Protein AF-A0A5Q0TIQ2-F1 (afdb_monomer)

Structure (mmCIF, N/CA/C/O backbone):
data_AF-A0A5Q0TIQ2-F1
#
_entry.id   AF-A0A5Q0TIQ2-F1
#
loop_
_atom_site.group_PDB
_atom_site.id
_atom_site.type_symbol
_atom_site.label_atom_id
_atom_site.label_alt_id
_atom_site.label_comp_id
_atom_site.label_asym_id
_atom_site.label_entity_id
_atom_site.label_seq_id
_atom_site.pdbx_PDB_ins_code
_atom_site.Cartn_x
_atom_site.Cartn_y
_atom_site.Cartn_z
_atom_site.occupancy
_atom_site.B_iso_or_equiv
_atom_site.auth_seq_id
_atom_site.auth_comp_id
_atom_site.auth_asym_id
_atom_site.auth_atom_id
_atom_site.pdbx_PDB_model_num
ATOM 1 N N . MET A 1 1 ? -31.609 -1.809 -9.677 1.00 28.58 1 MET A N 1
ATOM 2 C CA . MET A 1 1 ? -30.473 -1.147 -10.352 1.00 28.58 1 MET A CA 1
ATOM 3 C C . MET A 1 1 ? -30.003 -0.026 -9.431 1.00 28.58 1 MET A C 1
ATOM 5 O O . MET A 1 1 ? -30.586 1.046 -9.453 1.00 28.58 1 MET A O 1
ATOM 9 N N . GLN A 1 2 ? -29.098 -0.315 -8.490 1.00 26.64 2 GLN A N 1
ATOM 10 C CA . GLN A 1 2 ? -28.604 0.707 -7.559 1.00 26.64 2 GLN A CA 1
ATOM 11 C C . GLN A 1 2 ? -27.437 1.445 -8.209 1.00 26.64 2 GLN A C 1
ATOM 13 O O . GLN A 1 2 ? -26.516 0.823 -8.731 1.00 26.64 2 GLN A O 1
ATOM 18 N N . ASN A 1 3 ? -27.546 2.769 -8.217 1.00 26.81 3 ASN A N 1
ATOM 19 C CA . ASN A 1 3 ? -26.512 3.704 -8.625 1.00 26.81 3 ASN A CA 1
ATOM 20 C C . ASN A 1 3 ? -25.368 3.566 -7.614 1.00 26.81 3 ASN A C 1
ATOM 22 O O . ASN A 1 3 ? -25.593 3.770 -6.423 1.00 26.81 3 ASN A O 1
ATOM 26 N N . ILE A 1 4 ? -24.192 3.120 -8.051 1.00 31.56 4 ILE A N 1
ATOM 27 C CA . ILE A 1 4 ? -23.063 2.922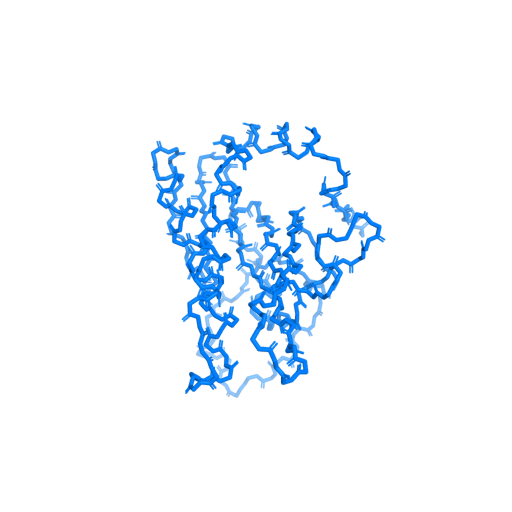 -7.144 1.00 31.56 4 ILE A CA 1
ATOM 28 C C . ILE A 1 4 ? -22.122 4.104 -7.322 1.00 31.56 4 ILE A C 1
ATOM 30 O O . ILE A 1 4 ? -21.442 4.213 -8.342 1.00 31.56 4 ILE A O 1
ATOM 34 N N . ASP A 1 5 ? -22.139 5.001 -6.341 1.00 35.97 5 ASP A N 1
ATOM 35 C CA . ASP A 1 5 ? -21.412 6.265 -6.359 1.00 35.97 5 ASP A CA 1
ATOM 36 C C . ASP A 1 5 ? -19.902 6.050 -6.567 1.00 35.97 5 ASP A C 1
ATOM 38 O O . ASP A 1 5 ? -19.211 5.436 -5.748 1.00 35.97 5 ASP A O 1
ATOM 42 N N . ASN A 1 6 ? -19.368 6.579 -7.671 1.00 44.69 6 ASN A N 1
ATOM 43 C CA . ASN A 1 6 ? -17.929 6.664 -7.922 1.00 44.69 6 ASN A CA 1
ATOM 44 C C . ASN A 1 6 ? -17.338 7.801 -7.073 1.00 44.69 6 ASN A C 1
ATOM 46 O O . ASN A 1 6 ? -17.142 8.910 -7.565 1.00 44.69 6 ASN A O 1
ATOM 50 N N . GLN A 1 7 ? -17.083 7.548 -5.790 1.00 48.19 7 GLN A N 1
ATOM 51 C CA . GLN A 1 7 ? -16.429 8.526 -4.918 1.00 48.19 7 GLN A CA 1
ATOM 52 C C . GLN A 1 7 ? -14.906 8.473 -5.093 1.00 48.19 7 GLN A C 1
ATOM 54 O O . GLN A 1 7 ? -14.236 7.565 -4.597 1.00 48.19 7 GLN A O 1
ATOM 59 N N . ILE A 1 8 ? -14.369 9.469 -5.798 1.00 52.28 8 ILE A N 1
ATOM 60 C CA . ILE A 1 8 ? -12.937 9.775 -5.869 1.00 52.28 8 ILE A CA 1
ATOM 61 C C . ILE A 1 8 ? -12.690 10.949 -4.913 1.00 52.28 8 ILE A C 1
ATOM 63 O O . ILE A 1 8 ? -13.209 12.035 -5.147 1.00 52.28 8 ILE A O 1
ATOM 67 N N . ILE A 1 9 ? -11.931 10.741 -3.829 1.00 54.41 9 ILE A N 1
ATOM 68 C CA . ILE A 1 9 ? -11.728 11.768 -2.782 1.00 54.41 9 ILE A CA 1
ATOM 69 C C . ILE A 1 9 ? -10.435 12.585 -3.004 1.00 54.41 9 ILE A C 1
ATOM 71 O O . ILE A 1 9 ? -10.276 13.669 -2.454 1.00 54.41 9 ILE A O 1
ATOM 75 N N . SER A 1 10 ? -9.504 12.133 -3.852 1.00 58.12 10 SER A N 1
ATOM 76 C CA . SER A 1 10 ? -8.147 12.711 -3.908 1.00 58.12 10 SER A CA 1
ATOM 77 C C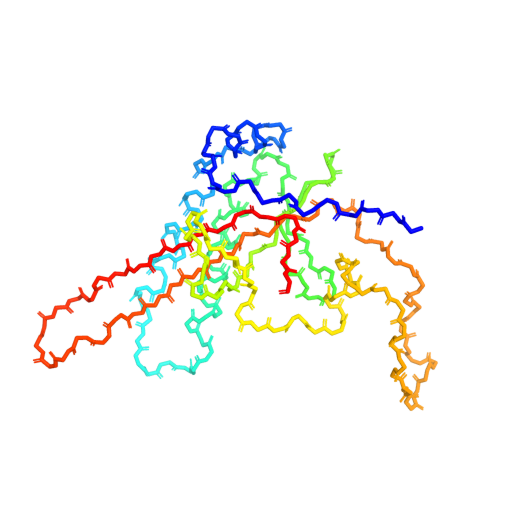 . SER A 1 10 ? -8.027 14.148 -4.438 1.00 58.12 10 SER A C 1
ATOM 79 O O . SER A 1 10 ? -6.942 14.714 -4.332 1.00 58.12 10 SER A O 1
ATOM 81 N N . SER A 1 11 ? -9.052 14.728 -5.070 1.00 55.84 11 SER A N 1
ATOM 82 C CA . SER A 1 11 ? -8.959 16.099 -5.598 1.00 55.84 11 SER A CA 1
ATOM 83 C C . SER A 1 11 ? -9.025 17.163 -4.496 1.00 55.84 11 SER A C 1
ATOM 85 O O . SER A 1 11 ? -8.598 18.291 -4.726 1.00 55.84 11 SER A O 1
ATOM 87 N N . ASP A 1 12 ? -9.515 16.804 -3.304 1.00 68.75 12 ASP A N 1
ATOM 88 C CA . ASP A 1 12 ? -9.580 17.672 -2.128 1.00 68.75 12 ASP A CA 1
ATOM 89 C C . ASP A 1 12 ? -8.874 17.008 -0.933 1.00 68.75 12 ASP A C 1
ATOM 91 O O . ASP A 1 12 ? -9.369 16.059 -0.320 1.00 68.75 12 ASP A O 1
ATOM 95 N N . MET A 1 13 ? -7.695 17.531 -0.586 1.00 70.69 13 MET A N 1
ATOM 96 C CA . MET A 1 13 ? -6.896 17.029 0.536 1.00 70.69 13 MET A CA 1
ATOM 97 C C . MET A 1 13 ? -7.589 17.204 1.895 1.00 70.69 13 MET A C 1
ATOM 99 O O . MET A 1 13 ? -7.342 16.400 2.791 1.00 70.69 13 MET A O 1
ATOM 103 N N . GLY A 1 14 ? -8.456 18.210 2.059 1.00 76.94 14 GLY A N 1
ATOM 104 C CA . GLY A 1 14 ? -9.211 18.413 3.298 1.00 76.94 14 GLY A CA 1
ATOM 105 C C . GLY A 1 14 ? -10.313 17.369 3.476 1.00 76.94 14 GLY A C 1
ATOM 106 O O . GLY A 1 14 ? -10.490 16.820 4.569 1.00 76.94 14 GLY A O 1
ATOM 107 N N . ALA A 1 15 ? -11.007 17.034 2.386 1.00 78.62 15 ALA A N 1
ATOM 108 C CA . ALA A 1 15 ? -11.992 15.955 2.373 1.00 78.62 15 ALA A CA 1
ATOM 109 C C . ALA A 1 15 ? -11.342 14.585 2.631 1.00 78.62 15 ALA A C 1
ATOM 111 O O . ALA A 1 15 ? -11.879 13.786 3.400 1.00 78.62 15 ALA A O 1
ATOM 112 N N . LEU A 1 16 ? -10.164 14.330 2.044 1.00 80.06 16 LEU A N 1
ATOM 113 C CA . LEU A 1 16 ? -9.414 13.093 2.271 1.00 80.06 16 LEU A CA 1
ATOM 114 C C . LEU A 1 16 ? -8.979 12.935 3.728 1.00 80.06 16 LEU A C 1
ATOM 116 O O . LEU A 1 16 ? -9.157 11.859 4.293 1.00 80.06 16 LEU A O 1
ATOM 120 N N . ASP A 1 17 ? -8.422 13.983 4.335 1.00 83.19 17 ASP A N 1
ATOM 121 C CA . ASP A 1 17 ? -7.981 13.915 5.730 1.00 83.19 17 ASP A CA 1
ATOM 122 C C . ASP A 1 17 ? -9.171 13.675 6.667 1.00 83.19 17 ASP A C 1
ATOM 124 O O . ASP A 1 17 ? -9.142 12.752 7.474 1.00 83.19 17 ASP A O 1
ATOM 128 N N . SER A 1 18 ? -10.279 14.400 6.474 1.00 86.62 18 SER A N 1
ATOM 129 C CA . SER A 1 18 ? -11.507 14.208 7.263 1.00 86.62 18 SER A CA 1
ATOM 130 C C . SER A 1 18 ? -12.045 12.775 7.165 1.00 86.62 18 SER A C 1
ATOM 132 O O . SER A 1 18 ? -12.378 12.162 8.180 1.00 86.62 18 SER A O 1
ATOM 134 N N . PHE A 1 19 ? -12.084 12.219 5.950 1.00 87.88 19 PHE A N 1
ATOM 135 C CA . PHE A 1 19 ? -12.506 10.841 5.710 1.00 87.88 19 PHE A CA 1
ATOM 136 C C . PHE A 1 19 ? -11.592 9.828 6.416 1.00 87.88 19 PHE A C 1
ATOM 138 O O . PHE A 1 19 ? -12.072 8.908 7.077 1.00 87.88 19 PHE A O 1
ATOM 145 N N . LEU A 1 20 ? -10.271 9.981 6.288 1.00 89.75 20 LEU A N 1
ATOM 146 C CA . LEU A 1 20 ? -9.319 9.057 6.905 1.00 89.75 20 LEU A CA 1
ATOM 147 C C . LEU A 1 20 ? -9.400 9.123 8.435 1.00 89.75 20 LEU A C 1
ATOM 149 O O . LEU A 1 20 ? -9.405 8.074 9.084 1.00 89.75 20 LEU A O 1
ATOM 153 N N . GLN A 1 21 ? -9.547 10.323 9.005 1.00 91.38 21 GLN A N 1
ATOM 154 C CA . GLN A 1 21 ? -9.711 10.518 10.447 1.00 91.38 21 GLN A CA 1
ATOM 155 C C . GLN A 1 21 ? -10.970 9.820 10.975 1.00 91.38 21 GLN A C 1
ATOM 157 O O . GLN A 1 21 ? -10.905 9.158 12.010 1.00 91.38 21 GLN A O 1
ATOM 162 N N . GLU A 1 22 ? -12.086 9.863 10.237 1.00 91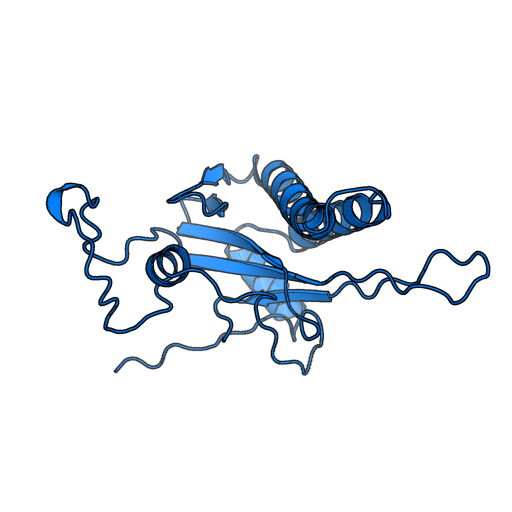.56 22 GLU A N 1
ATOM 163 C CA . GLU A 1 22 ? -13.304 9.105 10.571 1.00 91.56 22 GLU A CA 1
ATOM 164 C C . GLU A 1 22 ? -13.038 7.590 10.650 1.00 91.56 22 GLU A C 1
ATOM 166 O O . GLU A 1 22 ? -13.642 6.877 11.453 1.00 91.56 22 GLU A O 1
ATOM 171 N N . LYS A 1 23 ? -12.097 7.080 9.846 1.00 91.56 23 LYS A N 1
ATOM 172 C CA . LYS A 1 23 ? -11.675 5.669 9.856 1.00 91.56 23 LYS A CA 1
ATOM 173 C C . LYS A 1 23 ? -10.521 5.380 10.820 1.00 91.56 23 LYS A C 1
ATOM 175 O O . LYS A 1 23 ? -9.999 4.264 10.822 1.00 91.56 23 LYS A O 1
ATOM 180 N N . GLY A 1 24 ? -10.132 6.347 11.652 1.00 91.94 24 GLY A N 1
ATOM 181 C CA . GLY A 1 24 ? -9.038 6.212 12.614 1.00 91.94 24 GLY A CA 1
ATOM 182 C C . GLY A 1 24 ? -7.653 6.183 11.964 1.00 91.94 24 GLY A C 1
ATOM 183 O O . GLY A 1 24 ? -6.726 5.597 12.517 1.00 91.94 24 GLY A O 1
ATOM 184 N N . VAL A 1 25 ? -7.502 6.773 10.776 1.00 92.81 25 VAL A N 1
ATOM 185 C CA . VAL A 1 25 ? -6.249 6.830 10.016 1.00 92.81 25 VAL A CA 1
ATOM 186 C C . VAL A 1 25 ? -5.851 8.292 9.809 1.00 92.81 25 VAL A C 1
ATOM 188 O O . VAL A 1 25 ? -6.608 9.077 9.263 1.00 92.81 25 VAL A O 1
ATOM 191 N N . SER A 1 26 ? -4.633 8.674 10.191 1.00 92.00 26 SER A N 1
ATOM 192 C CA . SER A 1 26 ? -4.058 9.962 9.772 1.00 92.00 26 SER A CA 1
ATOM 193 C C . SER A 1 26 ? -3.561 9.909 8.324 1.00 92.00 26 SER A C 1
ATOM 195 O O . SER A 1 26 ? -2.963 8.909 7.905 1.00 92.00 26 SER A O 1
ATOM 197 N N . ILE A 1 27 ? -3.711 11.015 7.585 1.00 88.38 27 ILE A N 1
ATOM 198 C CA . ILE A 1 27 ? -3.078 11.207 6.272 1.00 88.38 27 ILE A CA 1
ATOM 199 C C . ILE A 1 27 ? -1.556 10.992 6.314 1.00 88.38 27 ILE A C 1
ATOM 201 O O . ILE A 1 27 ? -0.963 10.551 5.328 1.00 88.38 27 ILE A O 1
ATOM 205 N N . ASP A 1 28 ? -0.910 11.232 7.455 1.00 90.69 28 ASP A N 1
ATOM 206 C CA . ASP A 1 28 ? 0.533 11.039 7.600 1.00 90.69 28 ASP A CA 1
ATOM 207 C C . ASP A 1 28 ? 0.938 9.562 7.530 1.00 90.69 28 ASP A C 1
ATOM 209 O O . ASP A 1 28 ? 2.017 9.253 7.026 1.00 90.69 28 ASP A O 1
ATOM 213 N N . HIS A 1 29 ? 0.058 8.628 7.914 1.00 93.44 29 HIS A N 1
ATOM 214 C CA . HIS A 1 29 ? 0.299 7.197 7.695 1.00 93.44 29 HIS A CA 1
ATOM 215 C C . HIS A 1 29 ? 0.330 6.857 6.201 1.00 93.44 29 HIS A C 1
ATOM 217 O O . HIS A 1 29 ? 1.165 6.067 5.759 1.00 93.44 29 HIS A O 1
ATOM 223 N N . ILE A 1 30 ? -0.552 7.481 5.412 1.00 90.00 30 ILE A N 1
ATOM 224 C CA . ILE A 1 30 ? -0.588 7.306 3.956 1.00 90.00 30 ILE A CA 1
ATOM 225 C C . ILE A 1 30 ? 0.673 7.903 3.330 1.00 90.00 30 ILE A C 1
ATOM 227 O O . ILE A 1 30 ? 1.347 7.227 2.555 1.00 90.00 30 ILE A O 1
ATOM 231 N N . LYS A 1 31 ? 1.048 9.130 3.713 1.00 88.81 31 LYS A N 1
ATOM 232 C CA . LYS A 1 31 ? 2.283 9.776 3.239 1.00 88.81 31 LYS A CA 1
ATOM 233 C C . LYS A 1 31 ? 3.525 8.960 3.586 1.00 88.81 31 LYS A C 1
ATOM 235 O O . LYS A 1 31 ? 4.395 8.802 2.733 1.00 88.81 31 LYS A O 1
ATOM 240 N N . HIS A 1 32 ? 3.603 8.414 4.799 1.00 91.44 32 HIS A N 1
ATOM 241 C CA . HIS A 1 32 ? 4.712 7.555 5.203 1.00 91.44 32 HIS A CA 1
ATOM 242 C C . HIS A 1 32 ? 4.778 6.284 4.347 1.00 91.44 32 HIS A C 1
ATOM 244 O O . HIS A 1 32 ? 5.836 5.969 3.804 1.00 91.44 32 HIS A O 1
ATOM 250 N N . ALA A 1 33 ? 3.645 5.607 4.134 1.00 92.94 33 ALA A N 1
ATOM 251 C CA . ALA A 1 33 ? 3.584 4.434 3.266 1.00 92.94 33 ALA A CA 1
ATOM 252 C C . ALA A 1 33 ? 4.016 4.747 1.823 1.00 92.94 33 ALA A C 1
ATOM 254 O O . ALA A 1 33 ? 4.778 3.981 1.234 1.00 92.94 33 ALA A O 1
ATOM 255 N N . VAL A 1 34 ? 3.579 5.883 1.267 1.00 89.69 34 VAL A N 1
ATOM 256 C CA . VAL A 1 34 ? 4.003 6.364 -0.060 1.00 89.69 34 VAL A CA 1
ATOM 257 C C . VAL A 1 34 ? 5.506 6.658 -0.081 1.00 89.69 34 VAL A C 1
ATOM 259 O O . VAL A 1 34 ? 6.189 6.236 -1.011 1.00 89.69 34 VAL A O 1
ATOM 262 N N . SER A 1 35 ? 6.044 7.317 0.948 1.00 88.62 35 SER A N 1
ATOM 263 C CA . SER A 1 35 ? 7.477 7.618 1.066 1.00 88.62 35 SER A CA 1
ATOM 264 C C . SER A 1 35 ? 8.332 6.348 1.054 1.00 88.62 35 SER A C 1
ATOM 266 O O . SER A 1 35 ? 9.280 6.252 0.277 1.00 88.62 35 SER A O 1
ATOM 268 N N . GLU A 1 36 ? 7.969 5.336 1.845 1.00 92.25 36 GLU A N 1
ATOM 269 C CA . GLU A 1 36 ? 8.662 4.038 1.856 1.00 92.25 36 GLU A CA 1
ATOM 270 C C . GLU A 1 36 ? 8.571 3.324 0.499 1.00 92.25 36 GLU A C 1
ATOM 272 O O . GLU A 1 36 ? 9.533 2.697 0.043 1.00 92.25 36 GLU A O 1
ATOM 277 N N . ALA A 1 37 ? 7.437 3.463 -0.192 1.00 89.50 37 ALA A N 1
ATOM 278 C CA . ALA A 1 37 ? 7.257 2.969 -1.553 1.00 89.50 37 ALA A CA 1
ATOM 279 C C . ALA A 1 37 ? 8.243 3.626 -2.532 1.00 89.50 37 ALA A C 1
ATOM 281 O O . ALA A 1 37 ? 8.877 2.931 -3.328 1.00 89.50 37 ALA A O 1
ATOM 282 N N . VAL A 1 38 ? 8.389 4.953 -2.460 1.00 86.38 38 VAL A N 1
ATOM 283 C CA . VAL A 1 38 ? 9.298 5.741 -3.307 1.00 86.38 38 VAL A CA 1
ATOM 284 C C . VAL A 1 38 ? 10.753 5.385 -3.025 1.00 86.38 38 VAL A C 1
ATOM 286 O O . VAL A 1 38 ? 11.506 5.123 -3.964 1.00 86.38 38 VAL A O 1
ATOM 289 N N . ILE A 1 39 ? 11.150 5.305 -1.752 1.00 87.81 39 ILE A N 1
ATOM 290 C CA . ILE A 1 39 ? 12.503 4.894 -1.347 1.00 87.81 39 ILE A CA 1
ATOM 291 C C . ILE A 1 39 ? 12.830 3.516 -1.930 1.00 87.81 39 ILE A C 1
ATOM 293 O O . ILE A 1 39 ? 13.874 3.333 -2.560 1.00 87.81 39 ILE A O 1
ATOM 297 N N . ALA A 1 40 ? 11.916 2.557 -1.781 1.00 88.88 40 ALA A N 1
ATOM 298 C CA . ALA A 1 40 ? 12.112 1.209 -2.289 1.00 88.88 40 ALA A CA 1
ATOM 299 C C . ALA A 1 40 ? 12.102 1.122 -3.818 1.00 88.88 40 ALA A C 1
ATOM 301 O O . ALA A 1 40 ? 12.839 0.336 -4.402 1.00 88.88 40 ALA A O 1
ATOM 302 N N . PHE A 1 41 ? 11.275 1.920 -4.487 1.00 86.31 41 PHE A N 1
ATOM 303 C CA . PHE A 1 41 ? 11.289 2.004 -5.941 1.00 86.31 41 PHE A CA 1
ATOM 304 C C . PHE A 1 41 ? 12.621 2.578 -6.441 1.00 86.31 41 PHE A C 1
ATOM 306 O O . PHE A 1 41 ? 13.178 2.100 -7.432 1.00 86.31 41 PHE A O 1
ATOM 313 N N . ASN A 1 42 ? 13.188 3.548 -5.724 1.00 85.12 42 ASN A N 1
ATOM 314 C CA . ASN A 1 42 ? 14.465 4.160 -6.072 1.00 85.12 42 ASN A CA 1
ATOM 315 C C . ASN A 1 42 ? 15.647 3.215 -5.933 1.00 85.12 42 ASN A C 1
ATOM 317 O O . ASN A 1 42 ? 16.521 3.251 -6.799 1.00 85.12 42 ASN A O 1
ATOM 321 N N . SER A 1 43 ? 15.630 2.325 -4.944 1.00 87.50 43 SER A N 1
ATOM 322 C CA . SER A 1 43 ? 16.688 1.332 -4.747 1.00 87.50 43 SER A CA 1
ATOM 323 C C . SER A 1 43 ? 16.686 0.185 -5.765 1.00 87.50 43 SER A C 1
ATOM 325 O O . SER A 1 43 ? 17.621 -0.608 -5.766 1.00 87.50 43 SER A O 1
ATOM 327 N N . THR A 1 44 ? 15.690 0.106 -6.656 1.00 88.50 44 THR A N 1
ATOM 328 C CA . THR A 1 44 ? 15.681 -0.867 -7.766 1.00 88.50 44 THR A CA 1
ATOM 329 C C . THR A 1 44 ? 16.643 -0.485 -8.896 1.00 88.50 44 THR A C 1
ATOM 331 O O . THR A 1 44 ? 16.832 0.692 -9.211 1.00 88.50 44 THR A O 1
ATOM 334 N N . THR A 1 45 ? 17.200 -1.474 -9.575 1.00 86.31 45 THR A N 1
ATOM 335 C CA . THR A 1 45 ? 18.137 -1.372 -10.698 1.00 86.31 45 THR A CA 1
ATOM 336 C C . THR A 1 45 ? 17.536 -1.934 -11.996 1.00 86.31 45 THR A C 1
ATOM 338 O O . THR A 1 45 ? 16.372 -2.338 -12.062 1.00 86.31 45 THR A O 1
ATOM 341 N N . SER A 1 46 ? 18.282 -1.865 -13.103 1.00 85.62 46 SER A N 1
ATOM 342 C CA . SER A 1 46 ? 17.938 -2.498 -14.393 1.00 85.62 46 SER A CA 1
ATOM 343 C C . SER A 1 46 ? 18.030 -4.011 -14.391 1.00 85.62 46 SER A C 1
ATOM 345 O O . SER A 1 46 ? 17.397 -4.633 -15.240 1.00 85.62 46 SER A O 1
ATOM 347 N N . ASP A 1 47 ? 18.774 -4.576 -13.449 1.00 89.50 47 ASP A N 1
ATOM 348 C CA . ASP A 1 47 ? 19.204 -5.969 -13.525 1.00 89.50 47 ASP A CA 1
ATOM 349 C C . ASP A 1 47 ? 18.217 -6.908 -12.814 1.00 89.50 47 ASP A C 1
ATOM 351 O O . ASP A 1 47 ? 18.300 -8.129 -12.939 1.00 89.50 47 ASP A O 1
ATOM 355 N N . GLU A 1 48 ? 17.238 -6.354 -12.090 1.00 89.81 48 GLU A N 1
ATOM 356 C CA . GLU A 1 48 ? 16.169 -7.140 -11.480 1.00 89.81 48 GLU A CA 1
ATOM 357 C C . GLU A 1 48 ? 15.091 -7.565 -12.493 1.00 89.81 48 GLU A C 1
ATOM 359 O O . GLU A 1 48 ? 14.889 -6.919 -13.526 1.00 89.81 48 GLU A O 1
ATOM 364 N N . PRO A 1 49 ? 14.301 -8.609 -12.174 1.00 90.56 49 PRO A N 1
ATOM 365 C CA . PRO A 1 49 ? 13.205 -9.050 -13.029 1.00 90.56 49 PRO A CA 1
ATOM 366 C C . PRO A 1 49 ? 12.199 -7.939 -13.362 1.00 90.56 49 PRO A C 1
ATOM 368 O O . PRO A 1 49 ? 11.849 -7.116 -12.516 1.00 90.56 49 PRO A O 1
ATOM 371 N N . ALA A 1 50 ? 11.613 -7.988 -14.562 1.00 80.19 50 ALA A N 1
ATOM 372 C CA . ALA A 1 50 ? 10.729 -6.939 -15.089 1.00 80.19 50 ALA A CA 1
ATOM 373 C C . ALA A 1 50 ? 9.555 -6.541 -14.163 1.00 80.19 50 ALA A C 1
ATOM 375 O O . ALA A 1 50 ? 9.128 -5.388 -14.155 1.00 80.19 50 ALA A O 1
ATOM 376 N N . ARG A 1 51 ? 9.025 -7.478 -13.362 1.00 83.38 51 ARG A N 1
ATOM 377 C CA . ARG A 1 51 ? 7.920 -7.216 -12.414 1.00 83.38 51 ARG A CA 1
ATOM 378 C C . ARG A 1 51 ? 8.384 -6.795 -11.020 1.00 83.38 51 ARG A C 1
ATOM 380 O O . ARG A 1 51 ? 7.565 -6.313 -10.240 1.00 83.38 51 ARG A O 1
ATOM 387 N N . TYR A 1 52 ? 9.670 -6.953 -10.709 1.00 87.12 52 TYR A N 1
ATOM 388 C CA . TYR A 1 52 ? 10.221 -6.727 -9.376 1.00 87.12 52 TYR A CA 1
ATOM 389 C C . TYR A 1 52 ? 9.962 -5.301 -8.892 1.00 87.12 52 TYR A C 1
ATOM 391 O O . TYR A 1 52 ? 9.504 -5.102 -7.774 1.00 87.12 52 TYR A O 1
ATOM 399 N N . ARG A 1 53 ? 10.146 -4.304 -9.761 1.00 84.44 53 ARG A N 1
ATOM 400 C CA . ARG A 1 53 ? 9.946 -2.890 -9.406 1.00 84.44 53 ARG A CA 1
ATOM 401 C C . ARG A 1 53 ? 8.507 -2.569 -9.010 1.00 84.44 53 ARG A C 1
ATOM 403 O O . ARG A 1 53 ? 8.265 -1.934 -7.986 1.00 84.44 53 ARG A O 1
ATOM 410 N N . GLY A 1 54 ? 7.554 -3.024 -9.826 1.00 83.00 54 GLY A N 1
ATOM 411 C CA . GLY A 1 54 ? 6.124 -2.819 -9.593 1.00 83.00 54 GLY A CA 1
ATOM 412 C C . GLY A 1 54 ? 5.614 -3.568 -8.362 1.00 83.00 54 GLY A C 1
ATOM 413 O O . GLY A 1 54 ? 4.752 -3.056 -7.656 1.00 83.00 54 GLY A O 1
ATOM 414 N N . TYR A 1 55 ? 6.178 -4.740 -8.074 1.00 89.44 55 TYR A N 1
ATOM 415 C CA . TYR A 1 55 ? 5.889 -5.482 -6.851 1.00 89.44 55 TYR A CA 1
ATOM 416 C C . TYR A 1 55 ? 6.476 -4.794 -5.609 1.00 89.44 55 TYR A C 1
ATOM 418 O O . TYR A 1 55 ? 5.762 -4.570 -4.630 1.00 89.44 55 TYR A O 1
ATOM 426 N N . THR A 1 56 ? 7.751 -4.403 -5.664 1.00 91.00 56 THR A N 1
ATOM 427 C CA . THR A 1 56 ? 8.494 -3.808 -4.545 1.00 91.00 56 THR A CA 1
ATOM 428 C C . THR A 1 56 ? 7.829 -2.542 -4.018 1.00 91.00 56 THR A C 1
ATOM 430 O O . THR A 1 56 ? 7.675 -2.410 -2.805 1.00 91.00 56 THR A O 1
ATOM 433 N N . ILE A 1 57 ? 7.359 -1.653 -4.902 1.00 89.75 57 ILE A N 1
ATOM 434 C CA . ILE A 1 57 ? 6.656 -0.429 -4.486 1.00 89.75 57 ILE A CA 1
ATOM 435 C C . ILE A 1 57 ? 5.390 -0.750 -3.676 1.00 89.75 57 ILE A C 1
ATOM 437 O O . ILE A 1 57 ? 5.218 -0.240 -2.571 1.00 89.75 57 ILE A O 1
ATOM 441 N N . THR A 1 58 ? 4.541 -1.662 -4.160 1.00 91.88 58 THR A N 1
ATOM 442 C CA . THR A 1 58 ? 3.303 -2.036 -3.458 1.00 91.88 58 THR A CA 1
ATOM 443 C C . THR A 1 58 ? 3.581 -2.813 -2.172 1.00 91.88 58 THR A C 1
ATOM 445 O O . THR A 1 58 ? 2.914 -2.589 -1.163 1.00 91.88 58 THR A O 1
ATOM 448 N N . ALA A 1 59 ? 4.596 -3.682 -2.167 1.00 94.94 59 ALA A N 1
ATOM 449 C CA . ALA A 1 59 ? 4.962 -4.487 -1.007 1.00 94.94 59 ALA A CA 1
ATOM 450 C C . ALA A 1 59 ? 5.509 -3.621 0.137 1.00 94.94 59 ALA A C 1
ATOM 452 O O . ALA A 1 59 ? 5.127 -3.807 1.293 1.00 94.94 59 ALA A O 1
ATOM 453 N N . LYS A 1 60 ? 6.370 -2.647 -0.179 1.00 96.00 60 LYS A N 1
ATOM 454 C CA . LYS A 1 60 ? 6.980 -1.752 0.814 1.00 96.00 60 LYS A CA 1
ATOM 455 C C . LYS A 1 60 ? 5.987 -0.743 1.372 1.00 96.00 60 LYS A C 1
ATOM 457 O O . LYS A 1 60 ? 5.931 -0.596 2.589 1.00 96.00 60 LYS A O 1
ATOM 462 N N . ALA A 1 61 ? 5.128 -0.175 0.527 1.00 94.88 61 ALA A N 1
ATOM 463 C CA . ALA A 1 61 ? 4.008 0.641 0.990 1.00 94.88 61 ALA A CA 1
ATOM 464 C C . ALA A 1 61 ? 3.081 -0.140 1.934 1.00 94.88 61 ALA A C 1
ATOM 466 O O . ALA A 1 61 ? 2.706 0.351 2.995 1.00 94.88 61 ALA A O 1
ATOM 467 N N . THR A 1 62 ? 2.743 -1.385 1.574 1.00 96.88 62 THR A N 1
ATOM 468 C CA . THR A 1 62 ? 1.855 -2.234 2.384 1.00 96.88 62 THR A CA 1
ATOM 469 C C . THR A 1 62 ? 2.481 -2.557 3.735 1.00 96.88 62 THR A C 1
ATOM 471 O O . THR A 1 62 ? 1.807 -2.486 4.761 1.00 96.88 62 THR A O 1
ATOM 474 N N . LEU A 1 63 ? 3.774 -2.892 3.754 1.00 97.56 63 LEU A N 1
ATOM 475 C CA . LEU A 1 63 ? 4.512 -3.141 4.989 1.00 97.56 63 LEU A CA 1
ATOM 476 C C . LEU A 1 63 ? 4.518 -1.907 5.900 1.00 97.56 63 LEU A C 1
ATOM 478 O O . LEU A 1 63 ? 4.155 -2.028 7.068 1.00 97.56 63 LEU A O 1
ATOM 482 N N . ALA A 1 64 ? 4.894 -0.746 5.360 1.00 97.12 64 ALA A N 1
ATOM 483 C CA . ALA A 1 64 ? 4.957 0.509 6.100 1.00 97.12 64 ALA A CA 1
ATOM 484 C C . ALA A 1 64 ? 3.590 0.879 6.688 1.00 97.12 64 ALA A C 1
ATOM 486 O O . ALA A 1 64 ? 3.471 1.106 7.890 1.00 97.12 64 ALA A O 1
ATOM 487 N N . LEU A 1 65 ? 2.531 0.814 5.873 1.00 97.06 65 LEU A N 1
ATOM 488 C CA . LEU A 1 65 ? 1.168 1.093 6.319 1.00 97.06 65 LEU A CA 1
ATOM 489 C C . LEU A 1 65 ? 0.741 0.168 7.468 1.00 97.06 65 LEU A C 1
ATOM 491 O O . LEU A 1 65 ? 0.209 0.630 8.474 1.00 97.06 65 LEU A O 1
ATOM 495 N N . ARG A 1 66 ? 1.007 -1.139 7.352 1.00 97.56 66 ARG A N 1
ATOM 496 C CA . ARG A 1 66 ? 0.689 -2.112 8.412 1.00 97.56 66 ARG A CA 1
ATOM 497 C C . ARG A 1 66 ? 1.434 -1.819 9.701 1.00 97.56 66 ARG A C 1
ATOM 499 O O . ARG A 1 66 ? 0.851 -1.950 10.769 1.00 97.56 66 ARG A O 1
ATOM 506 N N . GLN A 1 67 ? 2.711 -1.458 9.613 1.00 97.69 67 GLN A N 1
ATOM 507 C CA . GLN A 1 67 ? 3.510 -1.127 10.789 1.00 97.69 67 GLN A CA 1
ATOM 508 C C . GLN A 1 67 ? 2.982 0.132 11.479 1.00 97.69 67 GLN A C 1
ATOM 510 O O . GLN A 1 67 ? 2.799 0.106 12.695 1.00 97.69 67 GLN A O 1
ATOM 515 N N . SER A 1 68 ? 2.663 1.180 10.716 1.00 96.50 68 SER A N 1
ATOM 516 C CA . SER A 1 68 ? 2.119 2.430 11.256 1.00 96.50 68 SER A CA 1
ATOM 517 C C . SER A 1 68 ? 0.735 2.264 11.880 1.00 96.50 68 SER A C 1
ATOM 519 O O . SER A 1 68 ? 0.461 2.853 12.919 1.00 96.50 68 SER A O 1
ATOM 521 N N . LEU A 1 69 ? -0.133 1.445 11.283 1.00 96.81 69 LEU A N 1
ATOM 522 C CA . LEU A 1 69 ? -1.512 1.274 11.749 1.00 96.81 69 LEU A CA 1
ATOM 523 C C . LEU A 1 69 ? -1.689 0.147 12.780 1.00 96.81 69 LEU A C 1
ATOM 525 O O . LEU A 1 69 ? -2.789 -0.042 13.301 1.00 96.81 69 LEU A O 1
ATOM 529 N N . LYS A 1 70 ? -0.625 -0.599 13.111 1.00 96.06 70 LYS A N 1
ATOM 530 C CA . LYS A 1 70 ? -0.695 -1.758 14.016 1.00 96.06 70 LYS A CA 1
ATOM 531 C C . LYS A 1 70 ? -1.241 -1.401 15.400 1.00 96.06 70 LYS A C 1
ATOM 533 O O . LYS A 1 70 ? -2.036 -2.155 15.955 1.00 96.06 70 LYS A O 1
ATOM 538 N N . SER A 1 71 ? -0.820 -0.267 15.964 1.00 94.88 71 SER A N 1
ATOM 539 C CA . SER A 1 71 ? -1.298 0.216 17.269 1.00 94.88 71 SER A CA 1
ATOM 540 C C . SER A 1 71 ? -2.750 0.702 17.237 1.00 94.88 71 SER A C 1
ATOM 542 O O . SER A 1 71 ? -3.371 0.811 18.287 1.00 94.88 71 SER A O 1
ATOM 544 N N . LEU A 1 72 ? -3.298 0.949 16.044 1.00 95.06 72 LEU A N 1
ATOM 545 C CA . LEU A 1 72 ? -4.665 1.420 15.808 1.00 95.06 72 LEU A CA 1
ATOM 546 C C . LEU A 1 72 ? -5.628 0.266 15.482 1.00 95.06 72 LEU A C 1
ATOM 548 O O . LEU A 1 72 ? -6.723 0.489 14.973 1.00 95.06 72 LEU A O 1
ATOM 552 N N . GLY A 1 73 ? -5.211 -0.979 15.736 1.00 95.88 73 GLY A N 1
ATOM 553 C CA . GLY A 1 73 ? -6.043 -2.171 15.558 1.00 95.88 73 GLY A CA 1
ATOM 554 C C . GLY A 1 73 ? -6.043 -2.761 14.146 1.00 95.88 73 GLY A C 1
ATOM 555 O O . GLY A 1 73 ? -6.666 -3.801 13.933 1.00 95.88 73 GLY A O 1
ATOM 556 N N . PHE A 1 74 ? -5.315 -2.168 13.192 1.00 97.19 74 PHE A N 1
ATOM 557 C CA . PHE A 1 74 ? -5.220 -2.717 11.839 1.00 97.19 74 PHE A CA 1
ATOM 558 C C . PHE A 1 74 ? -4.340 -3.971 11.786 1.00 97.19 74 PHE A C 1
ATOM 560 O O . PHE A 1 74 ? -3.297 -4.067 12.441 1.00 97.19 74 PHE A O 1
ATOM 567 N N . LYS A 1 75 ? -4.741 -4.934 10.954 1.00 96.50 75 LYS A N 1
ATOM 568 C CA . LYS A 1 75 ? -4.088 -6.235 10.782 1.00 96.50 75 LYS A CA 1
ATOM 569 C C . LYS A 1 75 ? -3.897 -6.574 9.305 1.00 96.50 75 LYS A C 1
ATOM 571 O O . LYS A 1 75 ? -4.509 -5.985 8.413 1.00 96.50 75 LYS A O 1
ATOM 576 N N . LYS A 1 76 ? -3.000 -7.532 9.054 1.00 96.62 76 LYS A N 1
ATOM 577 C CA . LYS A 1 76 ? -2.855 -8.166 7.742 1.00 96.62 76 LYS A CA 1
ATOM 578 C C . LYS A 1 76 ? -4.058 -9.078 7.516 1.00 96.62 76 LYS A C 1
ATOM 580 O O . LYS A 1 76 ? -4.236 -10.021 8.275 1.00 96.62 76 LYS A O 1
ATOM 585 N N . GLU A 1 77 ? -4.757 -8.850 6.414 1.00 94.44 77 GLU A N 1
ATOM 586 C CA . GLU A 1 77 ? -5.735 -9.779 5.850 1.00 94.44 77 GLU A CA 1
ATOM 587 C C . GLU A 1 77 ? -5.301 -10.131 4.421 1.00 94.44 77 GLU A C 1
ATOM 589 O O . GLU A 1 77 ? -4.731 -9.291 3.719 1.00 94.44 77 GLU A O 1
ATOM 594 N N . ALA A 1 78 ? -5.492 -11.384 4.003 1.00 91.25 78 ALA A N 1
ATOM 595 C CA . ALA A 1 78 ? -5.066 -11.856 2.679 1.00 91.25 78 ALA A CA 1
ATOM 596 C C . ALA A 1 78 ? -6.058 -12.837 2.013 1.00 91.25 78 ALA A C 1
ATOM 598 O O . ALA A 1 78 ? -5.646 -13.912 1.561 1.00 91.25 78 ALA A O 1
ATOM 599 N N . PRO A 1 79 ? -7.364 -12.514 1.946 1.00 86.81 79 PRO A N 1
ATOM 600 C CA . PRO A 1 79 ? -8.350 -13.380 1.303 1.00 86.81 79 PRO A CA 1
ATOM 601 C C . PRO A 1 79 ? -7.997 -13.593 -0.172 1.00 86.81 79 PRO A C 1
ATOM 603 O O . PRO A 1 79 ? -7.736 -12.639 -0.900 1.00 86.81 79 PRO A O 1
ATOM 606 N N . HIS A 1 80 ? -7.946 -14.849 -0.619 1.00 81.31 80 HIS A N 1
ATOM 607 C CA . HIS A 1 80 ? -7.593 -15.214 -2.000 1.00 81.31 80 HIS A CA 1
ATOM 608 C C . HIS A 1 80 ? -6.280 -14.583 -2.513 1.00 81.31 80 HIS A C 1
ATOM 610 O O . HIS A 1 80 ? -6.158 -14.279 -3.700 1.00 81.31 80 HIS A O 1
ATOM 616 N N . ASN A 1 81 ? -5.290 -14.391 -1.629 1.00 84.25 81 ASN A N 1
ATOM 617 C CA . ASN A 1 81 ? -4.018 -13.705 -1.909 1.00 84.25 81 ASN A CA 1
ATOM 618 C C . ASN A 1 81 ? -4.155 -12.210 -2.259 1.00 84.25 81 ASN A C 1
ATOM 620 O O . ASN A 1 81 ? -3.252 -11.617 -2.853 1.00 84.25 81 ASN A O 1
ATOM 624 N N . ILE A 1 82 ? -5.269 -11.581 -1.887 1.00 88.56 82 ILE A N 1
ATOM 625 C CA . ILE A 1 82 ? -5.489 -10.142 -2.015 1.00 88.56 82 ILE A CA 1
ATOM 626 C C . ILE A 1 82 ? -5.029 -9.484 -0.718 1.00 88.56 82 ILE A C 1
ATOM 628 O O . ILE A 1 82 ? -5.695 -9.570 0.306 1.00 88.56 82 ILE A O 1
ATOM 632 N N . GLU A 1 83 ? -3.868 -8.836 -0.751 1.00 93.69 83 GLU A N 1
ATOM 633 C CA . GLU A 1 83 ? -3.281 -8.208 0.435 1.00 93.69 83 GLU A CA 1
ATOM 634 C C . GLU A 1 83 ? -4.082 -6.966 0.864 1.00 93.69 83 GLU A C 1
ATOM 636 O O . GLU A 1 83 ? -4.197 -5.993 0.115 1.00 93.69 83 GLU A O 1
ATOM 641 N N . LEU A 1 84 ? -4.601 -6.991 2.091 1.00 94.81 84 LEU A N 1
ATOM 642 C CA . LEU A 1 84 ? -5.340 -5.903 2.725 1.00 94.81 84 LEU A CA 1
ATOM 643 C C . LEU A 1 84 ? -4.675 -5.495 4.045 1.00 94.81 84 LEU A C 1
ATOM 645 O O . LEU A 1 84 ? -4.054 -6.308 4.742 1.00 94.81 84 LEU A O 1
ATOM 649 N N . THR A 1 85 ? -4.826 -4.224 4.396 1.00 97.25 85 THR A N 1
ATOM 650 C CA . THR A 1 85 ? -4.570 -3.704 5.742 1.00 97.25 85 THR A CA 1
ATOM 651 C C . THR A 1 85 ? -5.912 -3.294 6.319 1.00 97.25 85 THR A C 1
ATOM 653 O O . THR A 1 85 ? -6.468 -2.283 5.895 1.00 97.25 85 THR A O 1
ATOM 656 N N . ALA A 1 86 ? -6.461 -4.111 7.215 1.00 96.50 86 ALA A N 1
ATOM 657 C CA . ALA A 1 86 ? -7.865 -4.041 7.603 1.00 96.50 86 ALA A CA 1
ATOM 658 C C . ALA A 1 86 ? -8.046 -3.826 9.103 1.00 96.50 86 ALA A C 1
ATOM 660 O O . ALA A 1 86 ? -7.270 -4.343 9.906 1.00 96.50 86 ALA A O 1
ATOM 661 N N . ASN A 1 87 ? -9.090 -3.093 9.467 1.00 95.94 87 ASN A N 1
ATOM 662 C CA . ASN A 1 87 ? -9.584 -2.962 10.825 1.00 95.94 87 ASN A CA 1
ATOM 663 C C . ASN A 1 87 ? -11.004 -3.549 10.878 1.00 95.94 87 ASN A C 1
ATOM 665 O O . ASN A 1 87 ? -11.913 -3.112 10.169 1.00 95.94 87 ASN A O 1
ATOM 669 N N . SER A 1 88 ? -11.174 -4.592 11.690 1.00 92.94 88 SER A N 1
ATOM 670 C CA . SER A 1 88 ? -12.436 -5.328 11.798 1.00 92.94 88 SER A CA 1
ATOM 671 C C . SER A 1 88 ? -13.509 -4.574 12.580 1.00 92.94 88 SER A C 1
ATOM 673 O O . SER A 1 88 ? -14.691 -4.786 12.315 1.00 92.94 88 SER A O 1
ATOM 675 N N . ASP A 1 89 ? -13.122 -3.680 13.492 1.00 91.62 89 ASP A N 1
ATOM 676 C CA . ASP A 1 89 ? -14.056 -2.974 14.375 1.00 91.62 89 ASP A CA 1
ATOM 677 C C . ASP A 1 89 ? -14.863 -1.932 13.594 1.00 91.62 89 ASP A C 1
ATOM 679 O O . ASP A 1 89 ? -16.079 -1.825 13.751 1.00 91.62 89 ASP A O 1
ATOM 683 N N . ASN A 1 90 ? -14.201 -1.202 12.691 1.00 90.31 90 ASN A N 1
ATOM 684 C CA . ASN A 1 90 ? -14.842 -0.219 11.814 1.00 90.31 90 ASN A CA 1
ATOM 685 C C . ASN A 1 90 ? -15.100 -0.740 10.389 1.00 90.31 90 ASN A C 1
ATOM 687 O O . ASN A 1 90 ? -15.529 0.030 9.528 1.00 90.31 90 ASN A O 1
ATOM 691 N N . LYS A 1 91 ? -14.855 -2.038 10.148 1.00 92.06 91 LYS A N 1
ATOM 692 C CA . LYS A 1 91 ? -15.022 -2.718 8.855 1.00 92.06 91 LYS A CA 1
ATOM 693 C C . LYS A 1 91 ? -14.370 -1.959 7.697 1.00 92.06 91 LYS A C 1
ATOM 695 O O . LYS A 1 91 ? -14.947 -1.877 6.620 1.00 92.06 91 LYS A O 1
ATOM 700 N N . PHE A 1 92 ? -13.183 -1.395 7.894 1.00 92.94 92 PHE A N 1
ATOM 701 C CA . PHE A 1 92 ? -12.473 -0.629 6.869 1.00 92.94 92 PHE A CA 1
ATOM 702 C C . PHE A 1 92 ? -11.174 -1.328 6.480 1.00 92.94 92 PHE A C 1
ATOM 704 O O . PHE A 1 92 ? -10.447 -1.834 7.337 1.00 92.94 92 PHE A O 1
ATOM 711 N N . ALA A 1 93 ? -10.856 -1.348 5.188 1.00 94.19 93 ALA A N 1
ATOM 712 C CA . ALA A 1 93 ? -9.610 -1.927 4.705 1.00 94.19 93 ALA A CA 1
ATOM 713 C C . ALA A 1 93 ? -8.975 -1.089 3.602 1.00 94.19 93 ALA A C 1
ATOM 715 O O . ALA A 1 93 ? -9.659 -0.497 2.776 1.00 94.19 93 ALA A O 1
ATOM 716 N N . ILE A 1 94 ? -7.645 -1.093 3.561 1.00 94.19 94 ILE A N 1
ATOM 717 C CA . ILE A 1 94 ? -6.865 -0.452 2.506 1.00 94.19 94 ILE A CA 1
ATOM 718 C C . ILE A 1 94 ? -6.185 -1.531 1.665 1.00 94.19 94 ILE A C 1
ATOM 720 O O . ILE A 1 94 ? -5.423 -2.349 2.189 1.00 94.19 94 ILE A O 1
ATOM 724 N N . HIS A 1 95 ? -6.432 -1.506 0.356 1.00 93.25 95 HIS A N 1
ATOM 725 C CA . HIS A 1 95 ? -5.704 -2.279 -0.645 1.00 93.25 95 HIS A CA 1
ATOM 726 C C . HIS A 1 95 ? -4.757 -1.360 -1.420 1.00 93.25 95 HIS A C 1
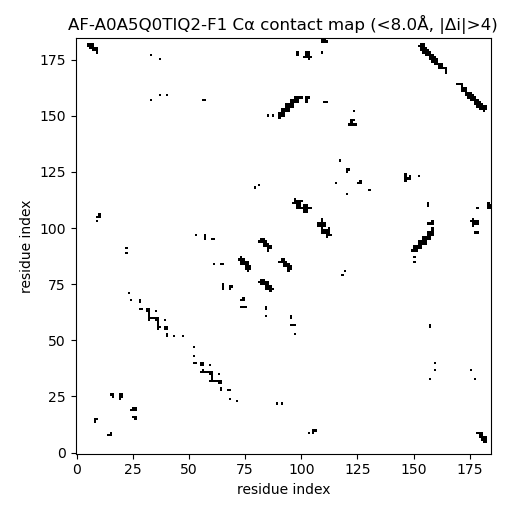ATOM 728 O O . HIS A 1 95 ? -5.189 -0.394 -2.047 1.00 93.25 95 HIS A O 1
ATOM 734 N N . ILE A 1 96 ? -3.460 -1.660 -1.415 1.00 92.56 96 ILE A N 1
ATOM 735 C CA . ILE A 1 96 ? -2.472 -0.886 -2.175 1.00 92.56 96 ILE A CA 1
ATOM 736 C C . ILE A 1 96 ? -2.180 -1.604 -3.486 1.00 92.56 96 ILE A C 1
ATOM 738 O O . ILE A 1 96 ? -1.821 -2.781 -3.490 1.00 92.56 96 ILE A O 1
ATOM 742 N N . CYS A 1 97 ? -2.282 -0.899 -4.610 1.00 90.19 97 CYS A N 1
ATOM 743 C CA . CYS A 1 97 ? -1.927 -1.468 -5.907 1.00 90.19 97 CYS A CA 1
ATOM 744 C C . CYS A 1 97 ? -1.346 -0.424 -6.867 1.00 90.19 97 CYS A C 1
ATOM 746 O O . CYS A 1 97 ? -1.325 0.771 -6.584 1.00 90.19 97 CYS A O 1
ATOM 748 N N . ARG A 1 98 ? -0.813 -0.882 -8.004 1.00 87.44 98 ARG A N 1
ATOM 749 C CA . ARG A 1 98 ? -0.269 0.007 -9.038 1.00 87.44 98 ARG A CA 1
ATOM 750 C C . ARG A 1 98 ? -1.396 0.760 -9.744 1.00 87.44 98 ARG A C 1
ATOM 752 O O . ARG A 1 98 ? -2.299 0.121 -10.289 1.00 87.44 98 ARG A O 1
ATOM 759 N N . GLY A 1 99 ? -1.291 2.083 -9.762 1.00 84.94 99 GLY A N 1
ATOM 760 C CA . GLY A 1 99 ? -2.085 2.966 -10.612 1.00 84.94 99 GLY A CA 1
ATOM 761 C C . GLY A 1 99 ? -1.473 3.116 -12.004 1.00 84.94 99 GLY A C 1
ATOM 762 O O . GLY A 1 99 ? -0.294 2.812 -12.197 1.00 84.94 99 GLY A O 1
ATOM 763 N N . ASP A 1 100 ? -2.289 3.541 -12.960 1.00 82.75 100 ASP A N 1
ATOM 764 C CA . ASP A 1 100 ? -1.852 4.000 -14.278 1.00 82.75 100 ASP A CA 1
ATOM 765 C C . ASP A 1 100 ? -1.250 5.421 -14.231 1.00 82.75 100 ASP A C 1
ATOM 767 O O . ASP A 1 100 ? -1.106 6.028 -13.167 1.00 82.75 100 ASP A O 1
ATOM 771 N N . GLU A 1 101 ? -0.901 5.951 -15.404 1.00 81.75 101 GLU A N 1
ATOM 772 C CA . GLU A 1 101 ? -0.330 7.293 -15.600 1.00 81.75 101 GLU A CA 1
ATOM 773 C C . GLU A 1 101 ? -1.221 8.425 -15.067 1.00 81.75 101 GLU A C 1
ATOM 775 O O . GLU A 1 101 ? -0.725 9.508 -14.769 1.00 81.75 101 GLU A O 1
ATOM 780 N N . GLN A 1 102 ? -2.523 8.181 -14.889 1.00 75.81 102 GLN A N 1
ATOM 781 C CA . GLN A 1 102 ? -3.460 9.179 -14.378 1.00 75.81 102 GLN A CA 1
ATOM 782 C C . GLN A 1 102 ? -3.534 9.203 -12.844 1.00 75.81 102 GLN A C 1
ATOM 784 O O . GLN A 1 102 ? -4.156 10.104 -12.274 1.00 75.81 102 GLN A O 1
ATOM 789 N N . ALA A 1 103 ? -2.913 8.243 -12.145 1.00 78.06 103 ALA A N 1
ATOM 790 C CA . ALA A 1 103 ? -2.890 8.226 -10.684 1.00 78.06 103 ALA A CA 1
ATOM 791 C C . ALA A 1 103 ? -2.136 9.441 -10.133 1.00 78.06 103 ALA A C 1
ATOM 793 O O . ALA A 1 103 ? -0.975 9.666 -10.459 1.00 78.06 103 ALA A O 1
ATOM 794 N N . GLY A 1 104 ? -2.804 10.211 -9.269 1.00 67.56 104 GLY A N 1
ATOM 795 C CA . GLY A 1 104 ? -2.276 11.445 -8.679 1.00 67.56 104 GLY A CA 1
ATOM 796 C C . GLY A 1 104 ? -2.453 12.707 -9.527 1.00 67.56 104 GLY A C 1
ATOM 797 O O . GLY A 1 104 ? -2.065 13.782 -9.074 1.00 67.56 104 GLY A O 1
ATOM 798 N N . ILE A 1 105 ? -3.067 12.616 -10.712 1.00 73.19 105 ILE A N 1
ATOM 799 C CA . ILE A 1 105 ? -3.477 13.790 -11.491 1.00 73.19 105 ILE A CA 1
ATOM 800 C C . ILE A 1 105 ? -4.850 14.247 -10.988 1.00 73.19 105 ILE A C 1
ATOM 802 O O . ILE A 1 105 ? -5.814 13.488 -11.045 1.00 73.19 105 ILE A O 1
ATOM 806 N N . SER A 1 106 ? -4.957 15.492 -10.515 1.00 66.25 106 SER A N 1
ATOM 807 C CA . SER A 1 106 ? -6.187 16.030 -9.903 1.00 66.25 106 SER A CA 1
ATOM 808 C C . SER A 1 106 ? -7.403 16.031 -10.837 1.00 66.25 106 SER A C 1
ATOM 810 O O . SER A 1 106 ? -8.527 15.871 -10.372 1.00 66.25 106 SER A O 1
ATOM 812 N N . SER A 1 107 ? -7.181 16.187 -12.144 1.00 69.25 107 SER A N 1
ATOM 813 C CA . SER A 1 107 ? -8.201 16.117 -13.199 1.00 69.25 107 SER A CA 1
ATOM 814 C C . SER A 1 107 ? -8.225 14.779 -13.953 1.00 69.25 107 SER A C 1
ATOM 816 O O . SER A 1 107 ? -8.943 14.651 -14.946 1.00 69.25 107 SER A O 1
ATOM 818 N N . GLY A 1 108 ? -7.416 13.804 -13.530 1.00 65.31 108 GLY A N 1
ATOM 819 C CA . GLY A 1 108 ? -7.278 12.512 -14.196 1.00 65.31 108 GLY A CA 1
ATOM 820 C C . GLY A 1 108 ? -8.386 11.526 -13.830 1.00 65.31 108 GLY A C 1
ATOM 821 O O . GLY A 1 108 ? -9.076 11.676 -12.822 1.00 65.31 108 GLY A O 1
ATOM 822 N N . TYR A 1 109 ? -8.510 10.468 -14.633 1.00 72.12 109 TYR A N 1
ATOM 823 C CA . TYR A 1 109 ? -9.392 9.327 -14.371 1.00 72.12 109 TYR A CA 1
ATOM 824 C C . TYR A 1 109 ? -8.568 8.060 -14.121 1.00 72.12 109 TYR A C 1
ATOM 826 O O . TYR A 1 109 ? -8.512 7.182 -14.983 1.00 72.12 109 TYR A O 1
ATOM 834 N N . PRO A 1 110 ? -7.895 7.970 -12.966 1.00 73.69 110 PRO A N 1
ATOM 835 C CA . PRO A 1 110 ? -7.000 6.866 -12.666 1.00 73.69 110 PRO A CA 1
ATOM 836 C C . PRO A 1 110 ? -7.683 5.508 -12.606 1.00 73.69 110 PRO A C 1
ATOM 838 O O . PRO A 1 110 ? -8.745 5.334 -12.002 1.00 73.69 110 PRO A O 1
ATOM 841 N N . SER A 1 111 ? -6.990 4.526 -13.169 1.00 77.75 111 SER A N 1
ATOM 842 C CA . SER A 1 111 ? -7.289 3.110 -13.031 1.00 77.75 111 SER A CA 1
ATOM 843 C C . SER A 1 111 ? -6.090 2.353 -12.465 1.00 77.75 111 SER A C 1
ATOM 845 O O . SER A 1 111 ? -4.995 2.878 -12.256 1.00 77.75 111 SER A O 1
ATOM 847 N N . THR A 1 112 ? -6.298 1.076 -12.179 1.00 82.38 112 THR A N 1
ATOM 848 C CA . THR A 1 112 ? -5.200 0.169 -11.889 1.00 82.38 112 THR A CA 1
ATOM 849 C C . THR A 1 112 ? -4.429 -0.129 -13.168 1.00 82.38 112 THR A C 1
ATOM 851 O O . THR A 1 112 ? -5.021 -0.441 -14.194 1.00 82.38 112 THR A O 1
ATOM 854 N N . MET A 1 113 ? -3.097 -0.130 -13.092 1.00 82.38 113 MET A N 1
ATOM 855 C CA . MET A 1 113 ? -2.191 -0.321 -14.240 1.00 82.38 113 MET A CA 1
ATOM 856 C C . MET A 1 113 ? -2.463 -1.603 -15.058 1.00 82.38 113 MET A C 1
ATOM 858 O O . MET A 1 113 ? -2.053 -1.737 -16.215 1.00 82.38 113 MET A O 1
ATOM 862 N N . ARG A 1 114 ? -3.092 -2.597 -14.427 1.00 81.56 114 ARG A N 1
ATOM 863 C CA . ARG A 1 114 ? -3.500 -3.866 -15.025 1.00 81.56 114 ARG A CA 1
ATOM 864 C C . ARG A 1 114 ? -4.902 -4.205 -14.545 1.00 81.56 114 ARG A C 1
ATOM 866 O O . ARG A 1 114 ? -5.186 -4.034 -13.359 1.00 81.56 114 ARG A O 1
ATOM 873 N N . ALA A 1 115 ? -5.714 -4.756 -15.445 1.00 77.62 115 ALA A N 1
ATOM 874 C CA . ALA A 1 115 ? -7.029 -5.276 -15.104 1.00 77.62 115 ALA A CA 1
ATOM 875 C C . ALA A 1 115 ? -6.926 -6.257 -13.926 1.00 77.62 115 ALA A C 1
ATOM 877 O O . ALA A 1 115 ? -6.038 -7.115 -13.877 1.00 77.62 115 ALA A O 1
ATOM 878 N N . LYS A 1 116 ? -7.832 -6.112 -12.960 1.00 76.75 116 LYS A N 1
ATOM 879 C CA . LYS A 1 116 ? -7.966 -7.062 -11.855 1.00 76.75 116 LYS A CA 1
ATOM 880 C C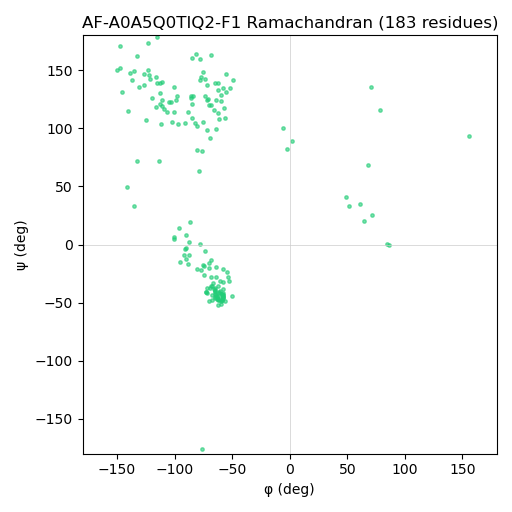 . LYS A 1 116 ? -8.417 -8.410 -12.418 1.00 76.75 116 LYS A C 1
ATOM 882 O O . LYS A 1 116 ? -9.251 -8.443 -13.315 1.00 76.75 116 LYS A O 1
ATOM 887 N N . GLY A 1 117 ? -7.865 -9.512 -11.916 1.00 77.25 117 GLY A N 1
ATOM 888 C CA . GLY A 1 117 ? -8.314 -10.846 -12.323 1.00 77.25 117 GLY A CA 1
ATOM 889 C C . GLY A 1 117 ? -9.733 -11.145 -11.814 1.00 77.25 117 GLY A C 1
ATOM 890 O O . GLY A 1 117 ? -10.171 -10.482 -10.870 1.00 77.25 117 GLY A O 1
ATOM 891 N N . PRO A 1 118 ? -10.422 -12.162 -12.367 1.00 74.81 118 PRO A N 1
ATOM 892 C CA . PRO A 1 118 ? -11.811 -12.483 -12.021 1.00 74.81 118 PRO A CA 1
ATOM 893 C C . PRO A 1 118 ? -12.054 -12.600 -10.511 1.00 74.81 118 PRO A C 1
ATOM 895 O O . PRO A 1 118 ? -12.961 -11.967 -9.991 1.00 74.81 118 PRO A O 1
ATOM 898 N N . ARG A 1 119 ? -11.153 -13.275 -9.781 1.00 76.31 119 ARG A N 1
ATOM 899 C CA . ARG A 1 119 ? -11.234 -13.421 -8.314 1.00 76.31 119 ARG A CA 1
ATOM 900 C C . ARG A 1 119 ? -11.174 -12.097 -7.557 1.00 76.31 119 ARG A C 1
ATOM 902 O O . ARG A 1 119 ? -11.872 -11.912 -6.572 1.00 76.31 119 ARG A O 1
ATOM 909 N N . SER A 1 120 ? -10.315 -11.173 -7.985 1.00 80.25 120 SER A N 1
ATOM 910 C CA . SER A 1 120 ? -10.240 -9.854 -7.351 1.00 80.25 120 SER A CA 1
ATOM 911 C C . SER A 1 120 ? -11.463 -9.016 -7.690 1.00 80.25 120 SER A C 1
ATOM 913 O O . SER A 1 120 ? -11.947 -8.281 -6.840 1.00 80.25 120 SER A O 1
ATOM 915 N N . GLN A 1 121 ? -11.964 -9.122 -8.920 1.00 78.88 121 GLN A N 1
ATOM 916 C CA . GLN A 1 121 ? -13.174 -8.420 -9.318 1.00 78.88 121 GLN A CA 1
ATOM 917 C C . GLN A 1 121 ? -14.401 -8.928 -8.549 1.00 78.88 121 GLN A C 1
ATOM 919 O O . GLN A 1 121 ? -15.185 -8.116 -8.074 1.00 78.88 121 GLN A O 1
ATOM 924 N N . GLU A 1 122 ? -14.5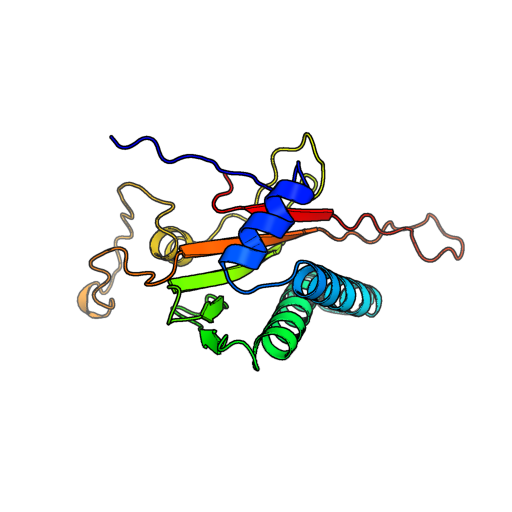29 -10.241 -8.366 1.00 77.00 122 GLU A N 1
ATOM 925 C CA . GLU A 1 122 ? -15.556 -10.868 -7.534 1.00 77.00 122 GLU A CA 1
ATOM 926 C C . GLU A 1 122 ? -15.423 -10.451 -6.066 1.00 77.00 122 GLU A C 1
ATOM 928 O O . GLU A 1 122 ? -16.367 -9.922 -5.487 1.00 77.00 122 GLU A O 1
ATOM 933 N N . PHE A 1 123 ? -14.227 -10.584 -5.482 1.00 79.25 123 PHE A N 1
ATOM 934 C CA . PHE A 1 123 ? -13.983 -10.223 -4.085 1.00 79.25 123 PHE A CA 1
ATOM 935 C C . PHE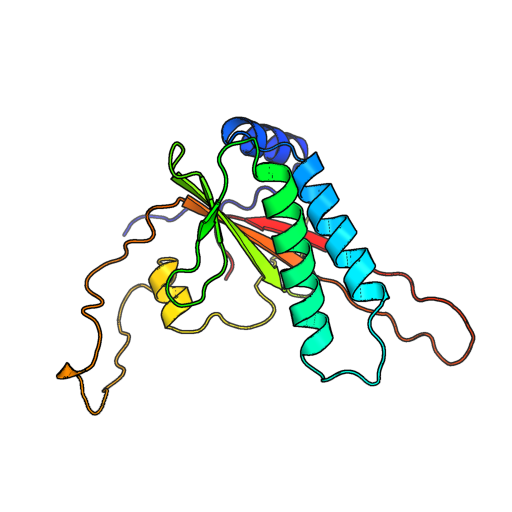 A 1 123 ? -14.321 -8.755 -3.779 1.00 79.25 123 PHE A C 1
ATOM 937 O O . PHE A 1 123 ? -14.861 -8.450 -2.719 1.00 79.25 123 PHE A O 1
ATOM 944 N N . PHE A 1 124 ? -14.027 -7.839 -4.705 1.00 78.75 124 PHE A N 1
ATOM 945 C CA . PHE A 1 124 ? -14.341 -6.416 -4.559 1.00 78.75 124 PHE A CA 1
ATOM 946 C C . PHE A 1 124 ? -15.749 -6.031 -5.051 1.00 78.75 124 PHE A C 1
ATOM 948 O O . PHE A 1 124 ? -16.089 -4.847 -5.031 1.00 78.75 124 PHE A O 1
ATOM 955 N N . GLY A 1 125 ? -16.566 -6.984 -5.516 1.00 73.12 125 GLY A N 1
ATOM 956 C CA . GLY A 1 125 ? -17.908 -6.712 -6.045 1.00 73.12 125 GLY A CA 1
ATOM 957 C C . GLY A 1 125 ? -17.908 -5.785 -7.271 1.00 73.12 125 GLY A C 1
ATOM 958 O O . GLY A 1 125 ? -18.789 -4.933 -7.413 1.00 73.12 125 GLY A O 1
ATOM 959 N N . LEU A 1 126 ? -16.880 -5.893 -8.121 1.00 70.06 126 LEU A N 1
ATOM 960 C CA . LEU A 1 126 ? -16.684 -5.078 -9.326 1.00 70.06 126 LEU A CA 1
ATOM 961 C C . LEU A 1 126 ? -17.367 -5.669 -10.573 1.00 70.06 126 LEU A C 1
ATOM 963 O O . LEU A 1 126 ? -17.572 -4.935 -11.536 1.00 70.06 126 LEU A O 1
ATOM 967 N N . ILE A 1 127 ? -17.745 -6.954 -10.562 1.00 64.00 127 ILE A N 1
ATOM 968 C CA . ILE A 1 127 ? -18.542 -7.584 -11.629 1.00 64.00 127 ILE A CA 1
ATOM 969 C C . ILE A 1 127 ? -20.004 -7.683 -11.192 1.00 64.00 127 ILE A C 1
ATOM 971 O O . ILE A 1 127 ? -20.315 -8.145 -10.095 1.00 64.00 127 ILE A O 1
ATOM 975 N N . THR A 1 128 ? -20.908 -7.330 -12.100 1.00 48.53 128 THR A N 1
ATOM 976 C CA . THR A 1 128 ? -22.305 -7.766 -12.081 1.00 48.53 128 THR A CA 1
ATOM 977 C C . THR A 1 128 ? -22.500 -8.721 -13.258 1.00 48.53 128 THR A C 1
ATOM 979 O O . THR A 1 128 ? -22.338 -8.292 -14.398 1.00 48.53 128 THR A O 1
ATOM 982 N N . SER A 1 129 ? -22.873 -9.973 -12.972 1.00 46.16 129 SER A N 1
ATOM 983 C CA . SER A 1 129 ? -23.272 -11.053 -13.906 1.00 46.16 129 SER A CA 1
ATOM 984 C C . SER A 1 129 ? -22.200 -11.700 -14.815 1.00 46.16 129 SER A C 1
ATOM 986 O O . SER A 1 129 ? -21.407 -11.025 -15.461 1.00 46.16 129 SER A O 1
ATOM 988 N N . ASP A 1 130 ? -22.275 -13.038 -14.862 1.00 44.25 130 ASP A N 1
ATOM 989 C CA . ASP A 1 130 ? -21.683 -14.008 -15.800 1.00 44.25 130 ASP A CA 1
ATOM 990 C C . ASP A 1 130 ? -20.160 -14.215 -15.813 1.00 44.25 130 ASP A C 1
ATOM 992 O O . ASP A 1 130 ? -19.476 -14.003 -16.814 1.00 44.25 130 ASP A O 1
ATOM 996 N N . ILE A 1 131 ? -19.626 -14.796 -14.733 1.00 48.53 131 ILE A N 1
ATOM 997 C CA . ILE A 1 131 ? -18.397 -15.597 -14.840 1.00 48.53 131 ILE A CA 1
ATOM 998 C C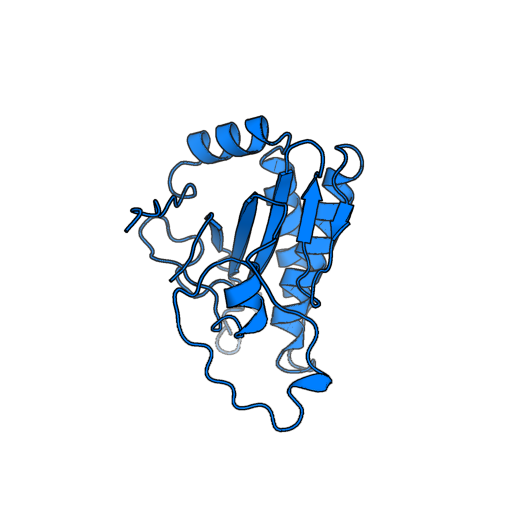 . ILE A 1 131 ? -18.800 -16.988 -15.345 1.00 48.53 131 ILE A C 1
ATOM 1000 O O . ILE A 1 131 ? -18.939 -17.934 -14.577 1.00 48.53 131 ILE A O 1
ATOM 1004 N N . SER A 1 132 ? -18.994 -17.131 -16.656 1.00 45.56 132 SER A N 1
ATOM 1005 C CA . SER A 1 132 ? -19.085 -18.446 -17.298 1.00 45.56 132 SER A CA 1
ATOM 1006 C C . SER A 1 132 ? -17.677 -19.026 -17.487 1.00 45.56 132 SER A C 1
ATOM 1008 O O . SER A 1 132 ? -17.203 -19.196 -18.612 1.00 45.56 132 SER A O 1
ATOM 1010 N N . GLN A 1 133 ? -16.958 -19.283 -16.394 1.00 50.97 133 GLN A N 1
ATOM 1011 C CA . GLN A 1 133 ? -15.850 -20.232 -16.457 1.00 50.97 133 GLN A CA 1
ATOM 1012 C C . GLN A 1 133 ? -16.471 -21.621 -16.360 1.00 50.97 133 GLN A C 1
ATOM 1014 O O . GLN A 1 133 ? -16.900 -22.044 -15.292 1.00 50.97 133 GLN A O 1
ATOM 1019 N N . ILE A 1 134 ? -16.587 -22.301 -17.504 1.00 52.25 134 ILE A N 1
ATOM 1020 C CA . ILE A 1 134 ? -16.852 -23.741 -17.522 1.00 52.25 134 ILE A CA 1
ATOM 1021 C C . ILE A 1 134 ? -15.573 -24.388 -17.003 1.00 52.25 134 ILE A C 1
ATOM 1023 O O . ILE A 1 134 ? -14.622 -24.593 -17.759 1.00 52.25 134 ILE A O 1
ATOM 1027 N N . ASP A 1 135 ? -15.523 -24.606 -15.695 1.00 58.41 135 ASP A N 1
ATOM 1028 C CA . ASP A 1 135 ? -14.439 -25.345 -15.074 1.00 58.41 135 ASP A CA 1
ATOM 1029 C C . ASP A 1 135 ? -14.653 -26.843 -15.303 1.00 58.41 135 ASP A C 1
ATOM 1031 O O . ASP A 1 135 ? -15.784 -27.335 -15.309 1.00 58.41 135 ASP A O 1
ATOM 1035 N N . MET A 1 136 ? -13.564 -27.565 -15.543 1.00 63.69 136 MET A N 1
ATOM 1036 C CA . MET A 1 136 ? -13.615 -28.993 -15.868 1.00 63.69 136 MET A CA 1
ATOM 1037 C C . MET A 1 136 ? -13.899 -29.843 -14.618 1.00 63.69 136 MET A C 1
ATOM 1039 O O . MET A 1 136 ? -14.344 -30.980 -14.752 1.00 63.69 136 MET A O 1
ATOM 1043 N N . PHE A 1 137 ? -13.702 -29.263 -13.425 1.00 74.12 137 PHE A N 1
ATOM 1044 C CA . PHE A 1 137 ? -13.935 -29.880 -12.115 1.00 74.12 137 PHE A CA 1
ATOM 1045 C C . PHE A 1 137 ? -14.727 -28.931 -11.198 1.00 74.12 137 PHE A C 1
ATOM 1047 O O . PHE A 1 137 ? -14.177 -28.355 -10.260 1.00 74.12 137 PHE A O 1
ATOM 1054 N N . PRO A 1 138 ? -16.029 -28.727 -11.463 1.00 59.59 138 PRO A N 1
ATOM 1055 C CA . PRO A 1 138 ? -16.862 -27.815 -10.677 1.00 59.59 138 PRO A CA 1
ATOM 1056 C C . PRO A 1 138 ? -17.029 -28.254 -9.212 1.00 59.59 138 PRO A C 1
ATOM 1058 O O . PRO A 1 138 ? -17.359 -27.438 -8.361 1.00 59.59 138 PRO A O 1
ATOM 1061 N N . GLU A 1 139 ? -16.783 -29.528 -8.914 1.00 64.75 139 GLU A N 1
ATOM 1062 C CA . GLU A 1 139 ? -16.821 -30.127 -7.575 1.00 64.75 139 GLU A CA 1
ATOM 1063 C C . GLU A 1 139 ? -15.597 -29.812 -6.699 1.00 64.75 139 GLU A C 1
ATOM 1065 O O . GLU A 1 139 ? -15.708 -29.840 -5.475 1.00 64.75 139 GLU A O 1
ATOM 1070 N N . ASP A 1 140 ? -14.465 -29.445 -7.309 1.00 65.81 140 ASP A N 1
ATOM 1071 C CA . ASP A 1 140 ? -13.251 -29.005 -6.604 1.00 65.81 140 ASP A CA 1
ATOM 1072 C C . ASP A 1 140 ? -13.217 -27.485 -6.390 1.00 65.81 140 ASP A C 1
ATOM 1074 O O . ASP A 1 140 ? -12.298 -26.945 -5.758 1.00 65.81 140 ASP A O 1
ATOM 1078 N N . LEU A 1 141 ? -14.208 -26.769 -6.928 1.00 56.34 141 LEU A N 1
ATOM 1079 C CA . LEU A 1 141 ? -14.329 -25.340 -6.719 1.00 56.34 141 LEU A CA 1
ATOM 1080 C C . LEU A 1 141 ? -14.815 -25.074 -5.290 1.00 56.34 141 LEU A C 1
ATOM 1082 O O . LEU A 1 141 ? -15.841 -25.612 -4.872 1.00 56.34 141 LEU A O 1
ATOM 1086 N N . PRO A 1 142 ? -14.116 -24.213 -4.529 1.00 53.94 142 PRO A N 1
ATOM 1087 C CA . PRO A 1 142 ? -14.669 -23.640 -3.312 1.00 53.94 142 PRO A CA 1
ATOM 1088 C C . PRO A 1 142 ? -16.064 -23.070 -3.584 1.00 53.94 142 PRO A C 1
ATOM 1090 O O . PRO A 1 142 ? -16.290 -22.475 -4.633 1.00 53.94 142 PRO A O 1
ATOM 1093 N N . ASP A 1 143 ? -16.991 -23.222 -2.642 1.00 54.66 143 ASP A N 1
ATOM 1094 C CA . ASP A 1 143 ? -18.315 -22.612 -2.753 1.00 54.66 143 ASP A CA 1
ATOM 1095 C C . ASP A 1 143 ? -18.171 -21.076 -2.737 1.00 54.66 143 ASP A C 1
ATOM 1097 O O . ASP A 1 143 ? -17.955 -20.460 -1.692 1.00 54.66 143 ASP A O 1
ATOM 1101 N N . TYR A 1 144 ? -18.203 -20.466 -3.925 1.00 52.06 144 TYR A N 1
ATOM 1102 C CA . TYR A 1 144 ? -18.039 -19.024 -4.146 1.00 52.06 144 TYR A CA 1
ATOM 1103 C C . TYR A 1 144 ? -19.363 -18.257 -4.030 1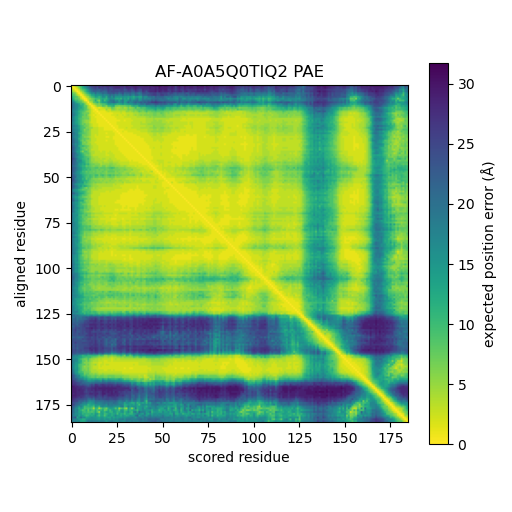.00 52.06 144 TYR A C 1
ATOM 1105 O O . TYR A 1 144 ? -19.496 -17.135 -4.522 1.00 52.06 144 TYR A O 1
ATOM 1113 N N . SER A 1 145 ? -20.379 -18.843 -3.392 1.00 47.25 145 SER A N 1
ATOM 1114 C CA . SER A 1 145 ? -21.648 -18.162 -3.188 1.00 47.25 145 SER A CA 1
ATOM 1115 C C . SER A 1 145 ? -21.477 -16.890 -2.337 1.00 47.25 145 SER A C 1
ATOM 1117 O O . SER A 1 145 ? -21.296 -16.916 -1.125 1.00 47.25 145 SER A O 1
ATOM 1119 N N . LEU A 1 146 ? -21.619 -15.757 -3.037 1.00 47.19 146 LEU A N 1
ATOM 1120 C CA . LEU A 1 146 ? -21.868 -14.390 -2.568 1.00 47.19 146 LEU A CA 1
ATOM 1121 C C . LEU A 1 146 ? -20.673 -13.608 -1.997 1.00 47.19 146 LEU A C 1
ATOM 1123 O O . LEU A 1 146 ? -20.167 -13.879 -0.914 1.00 47.19 146 LEU A O 1
ATOM 1127 N N . ASN A 1 147 ? -20.337 -12.526 -2.716 1.00 54.81 147 ASN A N 1
ATOM 1128 C CA . ASN A 1 147 ? -19.909 -11.213 -2.208 1.00 54.81 147 ASN A CA 1
ATOM 1129 C C . ASN A 1 147 ? -19.801 -11.129 -0.675 1.00 54.81 147 ASN A C 1
ATOM 1131 O O . ASN A 1 147 ? -20.758 -10.740 -0.009 1.00 54.81 147 ASN A O 1
ATOM 1135 N N . ASN A 1 148 ? -18.634 -11.449 -0.120 1.00 64.56 148 ASN A N 1
ATOM 1136 C CA . ASN A 1 148 ? -18.434 -11.450 1.329 1.00 64.56 148 ASN A CA 1
ATOM 1137 C C . ASN A 1 148 ? -17.115 -10.789 1.730 1.00 64.56 148 ASN A C 1
ATOM 1139 O O . ASN A 1 148 ? -16.502 -11.187 2.717 1.00 64.56 148 ASN A O 1
ATOM 1143 N N . CYS A 1 149 ? -16.653 -9.764 1.002 1.00 73.31 149 CYS A N 1
ATOM 1144 C CA . CYS A 1 149 ? -15.650 -8.884 1.594 1.00 73.31 149 CYS A CA 1
ATOM 1145 C C . CYS A 1 149 ? -16.288 -8.219 2.828 1.00 73.31 149 CYS A C 1
ATOM 1147 O O . CYS A 1 149 ? -17.225 -7.434 2.666 1.00 73.31 149 CYS A O 1
ATOM 1149 N N . PRO A 1 150 ? -15.832 -8.518 4.061 1.00 84.44 150 PRO A N 1
ATOM 1150 C CA . PRO A 1 150 ? -16.472 -7.994 5.266 1.00 84.44 150 PRO A CA 1
ATOM 1151 C C . PRO A 1 150 ? -16.083 -6.531 5.529 1.00 84.44 150 PRO A C 1
ATOM 1153 O O . PRO A 1 150 ? -16.514 -5.946 6.524 1.00 84.44 150 PRO A O 1
ATOM 1156 N N . PHE A 1 151 ? -15.248 -5.960 4.656 1.00 87.44 151 PHE A N 1
ATOM 1157 C CA . PHE A 1 151 ? -14.663 -4.639 4.777 1.00 87.44 151 PHE A CA 1
ATOM 1158 C C . PHE A 1 151 ? -15.147 -3.722 3.651 1.00 87.44 151 PHE A C 1
ATOM 1160 O O . PHE A 1 151 ? -15.258 -4.130 2.497 1.00 87.44 151 PHE A O 1
ATOM 1167 N N . ASP A 1 152 ? -15.333 -2.448 3.973 1.00 88.38 152 ASP A N 1
ATOM 1168 C CA . ASP A 1 152 ? -15.324 -1.363 3.005 1.00 88.38 152 ASP A CA 1
ATOM 1169 C C . ASP A 1 152 ? -13.878 -1.139 2.537 1.00 88.38 152 ASP A C 1
ATOM 1171 O O . ASP A 1 152 ? -13.066 -0.533 3.247 1.00 88.38 152 ASP A O 1
ATOM 1175 N N . VAL A 1 153 ? -13.530 -1.707 1.377 1.00 88.56 153 VAL A N 1
ATOM 1176 C CA . VAL A 1 153 ? -12.167 -1.648 0.837 1.00 88.56 153 VAL A CA 1
ATOM 1177 C C . VAL A 1 153 ? -11.953 -0.368 0.042 1.00 88.56 153 VAL A C 1
ATOM 1179 O O . VAL A 1 153 ? -12.645 -0.093 -0.936 1.00 88.56 153 VAL A O 1
ATOM 1182 N N . TRP A 1 154 ? -10.909 0.358 0.416 1.00 89.69 154 TRP A N 1
ATOM 1183 C CA . TRP A 1 154 ? -10.415 1.527 -0.287 1.00 89.69 154 TRP A CA 1
ATOM 1184 C C . TRP A 1 154 ? -9.061 1.250 -0.928 1.00 89.69 154 TRP A C 1
ATOM 1186 O O . TRP A 1 154 ? -8.190 0.594 -0.358 1.00 89.69 154 TRP A O 1
ATOM 1196 N N . PHE A 1 155 ? -8.878 1.764 -2.135 1.00 87.50 155 PHE A N 1
ATOM 1197 C CA . PHE A 1 155 ? -7.694 1.548 -2.945 1.00 87.50 155 PHE A CA 1
ATOM 1198 C C . PHE A 1 155 ? -6.752 2.731 -2.832 1.00 87.50 155 PHE A C 1
ATOM 1200 O O . PHE A 1 155 ? -7.134 3.852 -3.157 1.00 87.50 155 PHE A O 1
ATOM 1207 N N . LEU A 1 156 ? -5.508 2.460 -2.445 1.00 90.00 156 LEU A N 1
ATOM 1208 C CA . LEU A 1 156 ? -4.394 3.383 -2.620 1.00 90.00 156 LEU A CA 1
ATOM 1209 C C . LEU A 1 156 ? -3.646 2.993 -3.898 1.00 90.00 156 LEU A C 1
ATOM 1211 O O . LEU A 1 156 ? -2.920 1.995 -3.932 1.00 90.00 156 LEU A O 1
ATOM 1215 N N . LEU A 1 157 ? -3.852 3.764 -4.961 1.00 87.69 157 LEU A N 1
ATOM 1216 C CA . LEU A 1 157 ? -3.142 3.588 -6.221 1.00 87.69 157 LEU A CA 1
ATOM 1217 C C . LEU A 1 157 ? -1.804 4.303 -6.142 1.00 87.69 157 LEU A C 1
ATOM 1219 O O . LEU A 1 157 ? -1.766 5.487 -5.828 1.00 87.69 157 LEU A O 1
ATOM 1223 N N . LEU A 1 158 ? -0.726 3.592 -6.452 1.00 87.56 158 LEU A N 1
ATOM 1224 C CA . LEU A 1 158 ? 0.617 4.153 -6.543 1.00 87.56 158 LEU A CA 1
ATOM 1225 C C . LEU A 1 158 ? 1.079 4.111 -7.992 1.00 87.56 158 LEU A C 1
ATOM 1227 O O . LEU A 1 158 ? 1.186 3.020 -8.565 1.00 87.56 158 LEU A O 1
ATOM 1231 N N . ASN A 1 159 ? 1.398 5.271 -8.559 1.00 85.12 159 ASN A N 1
ATOM 1232 C CA . ASN A 1 159 ? 2.168 5.337 -9.789 1.00 85.12 159 ASN A CA 1
ATOM 1233 C C . ASN A 1 159 ? 3.546 5.947 -9.524 1.00 85.12 159 ASN A C 1
ATOM 1235 O O . ASN A 1 159 ? 3.677 6.978 -8.868 1.00 85.12 159 ASN A O 1
ATOM 1239 N N . ALA A 1 160 ? 4.566 5.257 -10.022 1.00 79.00 160 ALA A N 1
ATOM 1240 C CA . ALA A 1 160 ? 5.943 5.708 -10.000 1.00 79.00 160 ALA A CA 1
ATOM 1241 C C . ALA A 1 160 ? 6.639 5.215 -11.265 1.00 79.00 160 ALA A C 1
ATOM 1243 O O . ALA A 1 160 ? 6.585 4.019 -11.604 1.00 79.00 160 ALA A O 1
ATOM 1244 N N . GLU A 1 161 ? 7.328 6.146 -11.912 1.00 75.56 161 GLU A N 1
ATOM 1245 C CA . GLU A 1 161 ? 8.081 5.935 -13.138 1.00 75.56 161 GLU A CA 1
ATOM 1246 C C . GLU A 1 161 ? 9.485 6.518 -12.987 1.00 75.56 161 GLU A C 1
ATOM 1248 O O . GLU A 1 161 ? 9.670 7.624 -12.478 1.00 75.56 161 GLU A O 1
ATOM 1253 N N . LYS A 1 162 ? 10.501 5.765 -13.425 1.00 68.44 162 LYS A N 1
ATOM 1254 C CA . LYS A 1 162 ? 11.860 6.299 -13.555 1.00 68.44 162 LYS A CA 1
ATOM 1255 C C . LYS A 1 162 ? 11.980 6.915 -14.943 1.00 68.44 162 LYS A C 1
ATOM 1257 O O . LYS A 1 162 ? 11.955 6.183 -15.930 1.00 68.44 162 LYS A O 1
ATOM 1262 N N . LYS A 1 163 ? 12.156 8.235 -15.034 1.00 59.84 163 LYS A N 1
ATOM 1263 C CA . LYS A 1 163 ? 12.532 8.867 -16.305 1.00 59.84 163 LYS A CA 1
ATOM 1264 C C . LYS A 1 163 ? 13.958 8.438 -16.655 1.00 59.84 163 LYS A C 1
ATOM 1266 O O . LYS A 1 163 ? 14.891 8.679 -15.889 1.00 59.84 163 LYS A O 1
ATOM 1271 N N . ILE A 1 164 ? 14.129 7.778 -17.800 1.00 51.16 164 ILE A N 1
ATOM 1272 C CA . ILE A 1 164 ? 15.455 7.467 -18.341 1.00 51.16 164 ILE A CA 1
ATOM 1273 C C . ILE A 1 164 ? 16.015 8.771 -18.914 1.00 51.16 164 ILE A C 1
ATOM 1275 O O . ILE A 1 164 ? 15.575 9.235 -19.966 1.00 51.16 164 ILE A O 1
ATOM 1279 N N . GLY A 1 165 ? 16.967 9.384 -18.211 1.00 44.34 165 GLY A N 1
ATOM 1280 C CA . GLY A 1 165 ? 17.742 10.492 -18.761 1.00 44.34 165 GLY A CA 1
ATOM 1281 C C . GLY A 1 165 ? 18.547 10.013 -19.971 1.00 44.34 165 GLY A C 1
ATOM 1282 O O . GLY A 1 165 ? 19.187 8.961 -19.917 1.00 44.34 165 GLY A O 1
ATOM 1283 N N . ARG A 1 166 ? 18.522 10.766 -21.079 1.00 31.66 166 ARG A N 1
ATOM 1284 C CA . ARG A 1 166 ? 19.473 10.552 -22.180 1.00 31.66 166 ARG A CA 1
ATOM 1285 C C . ARG A 1 166 ? 20.886 10.751 -21.620 1.00 31.66 166 ARG A C 1
ATOM 1287 O O . ARG A 1 166 ? 21.148 11.790 -21.032 1.00 31.66 166 ARG A O 1
ATOM 1294 N N . VAL A 1 167 ? 21.721 9.719 -21.770 1.00 40.53 167 VAL A N 1
ATOM 1295 C CA . VAL A 1 167 ? 23.131 9.569 -21.352 1.00 40.53 167 VAL A CA 1
ATOM 1296 C C . VAL A 1 167 ? 23.761 10.841 -20.767 1.00 40.53 167 VAL A C 1
ATOM 1298 O O . VAL A 1 167 ? 24.196 11.729 -21.493 1.00 40.53 167 VAL A O 1
ATOM 1301 N N . GLY A 1 168 ? 23.830 10.891 -19.438 1.00 34.09 168 GLY A N 1
ATOM 1302 C CA . GLY A 1 168 ? 24.480 11.960 -18.687 1.00 34.09 168 GLY A CA 1
ATOM 1303 C C . GLY A 1 168 ? 23.898 12.053 -17.285 1.00 34.09 168 GLY A C 1
ATOM 1304 O O . GLY A 1 168 ? 22.866 12.681 -17.102 1.00 34.09 168 GLY A O 1
ATOM 1305 N N . TYR A 1 169 ? 24.534 11.364 -16.331 1.00 34.75 169 TYR A N 1
ATOM 1306 C CA . TYR A 1 169 ? 24.376 11.468 -14.872 1.00 34.75 169 TYR A CA 1
ATOM 1307 C C . TYR A 1 169 ? 23.391 12.543 -14.375 1.00 34.75 169 TYR A C 1
ATOM 1309 O O . TYR A 1 169 ? 23.794 13.622 -13.952 1.00 34.75 169 TYR A O 1
ATOM 1317 N N . GLN A 1 170 ? 22.098 12.223 -14.366 1.00 28.62 170 GLN A N 1
ATOM 1318 C CA . GLN A 1 170 ? 21.105 12.900 -13.541 1.00 28.62 170 GLN A CA 1
ATOM 1319 C C . GLN A 1 170 ? 20.143 11.837 -13.021 1.00 28.62 170 GLN A C 1
ATOM 1321 O O . GLN A 1 170 ? 19.458 11.166 -13.794 1.00 28.62 170 GLN A O 1
ATOM 1326 N N . SER A 1 171 ? 20.143 11.636 -11.702 1.00 30.67 171 SER A N 1
ATOM 1327 C CA . SER A 1 171 ? 19.139 10.834 -11.007 1.00 30.67 171 SER A CA 1
ATOM 1328 C C . SER A 1 171 ? 17.761 11.408 -11.342 1.00 30.67 171 SER A C 1
ATOM 1330 O O . SER A 1 171 ? 17.450 12.536 -10.958 1.00 30.67 171 SER A O 1
ATOM 1332 N N . GLY A 1 172 ? 16.999 10.662 -12.142 1.00 31.61 172 GLY A N 1
ATOM 1333 C CA . GLY A 1 172 ? 15.788 11.136 -12.802 1.00 31.61 172 GLY A CA 1
ATOM 1334 C C . GLY A 1 172 ? 14.748 11.658 -11.819 1.00 31.61 172 GLY A C 1
ATOM 1335 O O . GLY A 1 172 ? 14.462 11.020 -10.808 1.00 31.61 172 GLY A O 1
ATOM 1336 N N . ALA A 1 173 ? 14.171 12.815 -12.140 1.00 33.81 173 ALA A N 1
ATOM 1337 C CA . ALA A 1 173 ? 12.985 13.322 -11.470 1.00 33.81 173 ALA A CA 1
ATOM 1338 C C . ALA A 1 173 ? 11.859 12.274 -11.539 1.00 33.81 173 ALA A C 1
ATOM 1340 O O . ALA A 1 173 ? 11.583 11.723 -12.610 1.00 33.81 173 ALA A O 1
ATOM 1341 N N . ILE A 1 174 ? 11.239 11.998 -10.392 1.00 45.31 174 ILE A N 1
ATOM 1342 C CA . ILE A 1 174 ? 10.157 11.022 -10.242 1.00 45.31 174 ILE A CA 1
ATOM 1343 C C . ILE A 1 174 ? 8.856 11.802 -10.139 1.00 45.31 174 ILE A C 1
ATOM 1345 O O . ILE A 1 174 ? 8.690 12.612 -9.228 1.00 45.31 174 ILE A O 1
ATOM 1349 N N . GLU A 1 175 ? 7.915 11.522 -11.029 1.00 45.75 175 GLU A N 1
ATOM 1350 C CA . GLU A 1 175 ? 6.517 11.855 -10.783 1.00 45.75 175 GLU A CA 1
ATOM 1351 C C . GLU A 1 175 ? 5.931 10.702 -9.968 1.00 45.75 175 GLU A C 1
ATOM 1353 O O . GLU A 1 175 ? 5.836 9.570 -10.441 1.00 45.75 175 GLU A O 1
ATOM 1358 N N . THR A 1 176 ? 5.656 10.967 -8.689 1.00 49.72 176 THR A N 1
ATOM 1359 C CA . THR A 1 176 ? 4.921 10.035 -7.831 1.00 49.72 176 THR A CA 1
ATOM 1360 C C . THR A 1 176 ? 3.533 10.601 -7.630 1.00 49.72 176 THR A C 1
ATOM 1362 O O . THR A 1 176 ? 3.373 11.648 -7.004 1.00 49.72 176 THR A O 1
ATOM 1365 N N . GLY A 1 177 ? 2.543 9.903 -8.163 1.00 54.72 177 GLY A N 1
ATOM 1366 C CA . GLY A 1 177 ? 1.143 10.219 -7.955 1.00 54.72 177 GLY A CA 1
ATOM 1367 C C . GLY A 1 177 ? 0.478 9.126 -7.133 1.00 54.72 177 GLY A C 1
ATOM 1368 O O . GLY A 1 177 ? 0.747 7.936 -7.333 1.00 54.72 177 GLY A O 1
ATOM 1369 N N . PHE A 1 178 ? -0.380 9.519 -6.192 1.00 54.47 178 PHE A N 1
ATOM 1370 C CA . PHE A 1 178 ? -1.243 8.577 -5.494 1.00 54.47 178 PHE A CA 1
ATOM 1371 C C . PHE A 1 178 ? -2.706 8.999 -5.567 1.00 54.47 178 PHE A C 1
ATOM 1373 O O . PHE A 1 178 ? -3.027 10.185 -5.586 1.00 54.47 178 PHE A O 1
ATOM 1380 N N . LEU A 1 179 ? -3.593 8.009 -5.608 1.00 58.94 179 LEU A N 1
ATOM 1381 C CA . LEU A 1 179 ? -5.039 8.198 -5.534 1.00 58.94 179 LEU A CA 1
ATOM 1382 C C . LEU A 1 179 ? -5.593 7.319 -4.421 1.00 58.94 179 LEU A C 1
ATOM 1384 O O . LEU A 1 179 ? -5.238 6.145 -4.342 1.00 58.94 179 LEU A O 1
ATOM 1388 N N . PHE A 1 180 ? -6.510 7.865 -3.628 1.00 57.34 180 PHE A N 1
ATOM 1389 C CA . PHE A 1 180 ? -7.328 7.099 -2.701 1.00 57.34 180 PHE A CA 1
ATOM 1390 C C . PHE A 1 180 ? -8.781 7.044 -3.200 1.00 57.34 180 PHE A C 1
ATOM 1392 O O . PHE A 1 180 ? -9.415 8.090 -3.359 1.00 57.34 180 PHE A O 1
ATOM 1399 N N . SER A 1 181 ? -9.295 5.851 -3.514 1.00 55.72 181 SER A N 1
ATOM 1400 C CA . SER A 1 181 ? -10.630 5.691 -4.116 1.00 55.72 181 SER A CA 1
ATOM 1401 C C . SER A 1 181 ? -11.301 4.375 -3.737 1.00 55.72 181 SER A C 1
ATOM 1403 O O . SER A 1 181 ? -10.637 3.357 -3.562 1.00 55.72 181 SER A O 1
ATOM 1405 N N . LYS A 1 182 ? -12.633 4.375 -3.683 1.00 52.34 182 LYS A N 1
ATOM 1406 C CA . LYS A 1 182 ? -13.459 3.181 -3.460 1.00 52.34 182 LYS A CA 1
ATOM 1407 C C . LYS A 1 182 ? -13.662 2.348 -4.734 1.00 52.34 182 LYS A C 1
ATOM 1409 O O . LYS A 1 182 ? -13.970 1.161 -4.653 1.00 52.34 182 LYS A O 1
ATOM 1414 N N . ARG A 1 183 ? -13.480 2.951 -5.918 1.00 53.72 183 ARG A N 1
ATOM 1415 C CA . ARG A 1 183 ? -13.620 2.297 -7.232 1.00 53.72 183 ARG A CA 1
ATOM 1416 C C . ARG A 1 183 ? -12.674 2.873 -8.283 1.00 53.72 183 ARG A C 1
ATOM 1418 O O . ARG A 1 183 ? -12.314 4.046 -8.248 1.00 53.72 183 ARG A O 1
ATOM 1425 N N . PHE A 1 184 ? -12.315 2.038 -9.245 1.00 54.25 184 PHE A N 1
ATOM 1426 C CA . PHE A 1 184 ? -11.610 2.391 -10.477 1.00 54.25 184 PHE A CA 1
ATOM 1427 C C . PHE A 1 184 ? -12.305 1.659 -11.633 1.00 54.25 184 PHE A C 1
ATOM 1429 O O . PHE A 1 184 ? -12.897 0.601 -11.408 1.00 54.25 184 PHE A O 1
ATOM 1436 N N . ARG A 1 185 ? -12.294 2.247 -12.835 1.00 44.81 185 ARG A N 1
ATOM 1437 C CA . ARG A 1 185 ? -12.796 1.588 -14.054 1.00 44.81 185 ARG A CA 1
ATOM 1438 C C . ARG A 1 185 ? -11.798 0.575 -14.583 1.00 44.81 185 ARG A C 1
ATOM 1440 O O . ARG A 1 185 ? -10.588 0.852 -14.444 1.00 44.81 185 ARG A O 1
#

Nearest PDB structures (foldseek):
  2igt-assembly1_A  TM=3.704E-01  e=3.563E+00  Agrobacterium fabrum str. C58
  9jkp-assembly1_B  TM=2.258E-01  e=7.552E+00  Staphylococcus aureus subsp. aureus NCTC 8325

Mean predicted aligned error: 10.3 Å

Organism: NCBI:txid2662262

Secondary structure (DSSP, 8-state):
-------B-TT-HHHHHHHHHHTT--HHHHHHHHHHHHHHHHT--SSS-TTHHHHHHHHHHHHHHHHHHGGGT-EEE-GGG--EEEETTTTEEEEEEEB-TTTT-TT----BSSPPPHHHHHHTT---S------S-TTSS----S----SEEEEEEEEE-----SSS---PPP-EEEEEES---

Foldseek 3Di:
DDDDDFDWQLLDPVSVQVVQVVVVHGVVLQVQLQVQLVVQLLPDDPVDDPCCSQCRSQVRSLVSSLVVCVVVQWDWDQVVHQTWGAHLVSQAIEGEHAKDPQAQPSPGQIDGPDDDDPVVCQQLVVDDDDPPPPDPCPVPDDPSPDHPSSHQYKYKHWYWDFDDDDPDDDRGDIDIHITITSDHD

Sequence (185 aa):
MQNIDNQIISSDMGALDSFLQEKGVSIDHIKHAVSEAVIAFNSTTSDEPARYRGYTITAKATLALRQSLKSLGFKKEAPHNIELTANSDNKFAIHICRGDEQAGISSGYPSTMRAKGPRSQEFFGLITSDISQIDMFPEDLPDYSLNNCPFDVWFLLLNAEKKIGRVGYQSGAIETGFLFSKRFR

pLDDT: mean 75.08, std 19.61, range [26.64, 97.69]

Radius of gyration: 17.89 Å; Cα contacts (8 Å, |Δi|>4): 264; chains: 1; bounding box: 55×48×39 Å

Solvent-accessible surface area (backbone atoms only — not comparable to full-atom values): 10852 Å² total; per-residue (Å²): 139,80,86,76,81,80,54,71,43,65,71,38,68,68,59,39,38,54,53,32,48,78,74,71,35,59,59,64,48,54,53,50,9,52,48,44,13,51,56,49,43,65,74,56,69,87,86,57,60,92,61,49,53,69,48,44,24,37,51,38,19,50,51,44,36,43,64,68,35,40,89,72,62,32,39,88,44,53,69,95,77,46,64,32,42,29,27,78,90,79,26,37,24,42,33,60,40,54,18,27,95,32,17,47,43,76,90,47,84,40,27,54,63,58,84,72,52,70,69,55,28,46,52,68,62,70,65,82,86,80,86,80,71,85,60,96,55,68,87,78,50,75,88,76,83,65,82,69,58,81,42,58,55,30,36,40,26,45,20,77,53,82,49,81,62,78,91,66,99,56,89,49,73,64,66,72,19,57,32,49,26,66,67,62,116